Protein AF-0000000069123071 (afdb_homodimer)

Secondary structure (DSSP, 8-state):
---EEEE-TTPPEEEEEE-SS-TTTSPEEEEEEETTS--EEEEEEETTEEEE-GGGTTTEEEEEETTTTEEEEEE-S--GGG-EEEEEEEEEEEEEE-/---EEEE-TTPPEEEEEE-SS-TTTSPEEEEEEETTS--EEEEEEETTEEEE-GGGTTTEEEEEETTTTEEEEEE-S--GGG-EEEEEEEEEEEEEE-

Organism: Gadus morhua (NCBI:txid8049)

Foldseek 3Di:
DPPDDDDDAFDKDKDKDADDDQLQVWKKWKWKAFVPHDIDTAWIHGPVDIDGDPVCVVFWDWDADRVRNMIMIMGGRDDSRNDTDMDIDTDDDDDDDD/DPPDDDDDAFDKDKDKDADDDQLQVWKKWKWKAFVPHDIDTAWIHGPVDIDGDPVCVVFWDWDADRVRNMIMIMGGRDDSRNDTDMDIDTDDDDDDDD

Radius of gyration: 16.52 Å; Cα contacts (8 Å, |Δi|>4): 499; chains: 2; bounding box: 33×39×45 Å

Structure (mmCIF, N/CA/C/O backbone):
data_AF-0000000069123071-model_v1
#
loop_
_entity.id
_entity.type
_entity.pdbx_description
1 polymer 'Ig-like domain-containing protein'
#
loop_
_atom_site.group_PDB
_atom_site.id
_atom_site.type_symbol
_atom_site.label_atom_id
_atom_site.label_alt_id
_atom_site.label_comp_id
_atom_site.label_asym_id
_atom_site.label_entity_id
_atom_site.label_seq_id
_atom_site.pdbx_PDB_ins_code
_atom_site.Cartn_x
_atom_site.Cartn_y
_atom_site.Cartn_z
_atom_site.occupancy
_atom_site.B_iso_or_equiv
_atom_site.auth_seq_id
_atom_site.auth_comp_id
_atom_site.auth_asym_id
_atom_site.auth_atom_id
_atom_site.pdbx_PDB_model_num
ATOM 1 N N . GLU A 1 1 ? 0.232 7.504 -18.75 1 42.31 1 GLU A N 1
ATOM 2 C CA . GLU A 1 1 ? -0.662 6.391 -18.453 1 42.31 1 GLU A CA 1
ATOM 3 C C . GLU A 1 1 ? 0.094 5.234 -17.797 1 42.31 1 GLU A C 1
ATOM 5 O O . GLU A 1 1 ? 1.197 4.891 -18.234 1 42.31 1 GLU A O 1
ATOM 10 N N . PRO A 1 2 ? -0.31 4.906 -16.594 1 49.19 2 PRO A N 1
ATOM 11 C CA . PRO A 1 2 ? 0.549 3.84 -16.078 1 49.19 2 PRO A CA 1
ATOM 12 C C . PRO A 1 2 ? 0.718 2.689 -17.078 1 49.19 2 PRO A C 1
ATOM 14 O O . PRO A 1 2 ? -0.168 2.441 -17.891 1 49.19 2 PRO A O 1
ATOM 17 N N . GLU A 1 3 ? 1.846 2.354 -17.5 1 54.88 3 GLU A N 1
ATOM 18 C CA . GLU A 1 3 ? 2.072 1.215 -18.375 1 54.88 3 GLU A CA 1
ATOM 19 C C . GLU A 1 3 ? 1.173 0.04 -18 1 54.88 3 GLU A C 1
ATOM 21 O O . GLU A 1 3 ? 1.033 -0.291 -16.828 1 54.88 3 GLU A O 1
ATOM 26 N N . SER A 1 4 ? 0.088 -0.157 -18.688 1 64.88 4 SER A N 1
ATOM 27 C CA . SER A 1 4 ? -0.863 -1.25 -18.516 1 64.88 4 SER A CA 1
ATOM 28 C C . SER A 1 4 ? -0.314 -2.557 -19.078 1 64.88 4 SER A C 1
ATOM 30 O O . SER A 1 4 ? 0.281 -2.57 -20.156 1 64.88 4 SER A O 1
ATOM 32 N N . LEU A 1 5 ? 0.044 -3.447 -18.266 1 65.94 5 LEU A N 1
ATOM 33 C CA . LEU A 1 5 ? 0.406 -4.777 -18.75 1 65.94 5 LEU A CA 1
ATOM 34 C C . LEU A 1 5 ? -0.84 -5.613 -19.016 1 65.94 5 LEU A C 1
ATOM 36 O O . LEU A 1 5 ? -1.746 -5.672 -18.188 1 65.94 5 LEU A O 1
ATOM 40 N N . THR A 1 6 ? -0.984 -5.949 -20.25 1 74.88 6 THR A N 1
ATOM 41 C CA . THR A 1 6 ? -2.129 -6.746 -20.672 1 74.88 6 THR A CA 1
ATOM 42 C C . THR A 1 6 ? -1.833 -8.234 -20.531 1 74.88 6 THR A C 1
ATOM 44 O O . THR A 1 6 ? -0.796 -8.711 -21 1 74.88 6 THR A O 1
ATOM 47 N N . ILE A 1 7 ? -2.688 -8.828 -19.766 1 72.94 7 ILE A N 1
ATOM 48 C CA . ILE A 1 7 ? -2.521 -10.266 -19.609 1 72.94 7 ILE A CA 1
ATOM 49 C C . ILE A 1 7 ? -3.689 -10.992 -20.281 1 72.94 7 ILE A C 1
ATOM 51 O O . ILE A 1 7 ? -4.82 -10.5 -20.266 1 72.94 7 ILE A O 1
ATOM 55 N N . ARG A 1 8 ? -3.377 -12.008 -21.031 1 75.81 8 ARG A N 1
ATOM 56 C CA . ARG A 1 8 ? -4.422 -12.836 -21.625 1 75.81 8 ARG A CA 1
ATOM 57 C C . ARG A 1 8 ? -5.102 -13.703 -20.578 1 75.81 8 ARG A C 1
ATOM 59 O O . ARG A 1 8 ? -4.469 -14.117 -19.609 1 75.81 8 ARG A O 1
ATOM 66 N N . PRO A 1 9 ? -6.402 -13.922 -20.781 1 73.81 9 PRO A N 1
ATOM 67 C CA . PRO A 1 9 ? -7.07 -14.828 -19.844 1 73.81 9 PRO A CA 1
ATOM 68 C C . PRO A 1 9 ? -6.367 -16.172 -19.734 1 73.81 9 PRO A C 1
ATOM 70 O O . PRO A 1 9 ? -5.902 -16.719 -20.734 1 73.81 9 PRO A O 1
ATOM 73 N N . GLY A 1 10 ? -6.164 -16.641 -18.562 1 75.69 10 GLY A N 1
ATOM 74 C CA . GLY A 1 10 ? -5.566 -17.953 -18.328 1 75.69 10 GLY A CA 1
ATOM 75 C C . GLY A 1 10 ? -4.07 -17.891 -18.094 1 75.69 10 GLY A C 1
ATOM 76 O O . GLY A 1 10 ? -3.469 -18.844 -17.609 1 75.69 10 GLY A O 1
ATOM 77 N N . GLN A 1 11 ? -3.502 -16.797 -18.406 1 80.69 11 GLN A N 1
ATOM 78 C CA . GLN A 1 11 ? -2.064 -16.656 -18.203 1 80.69 11 GLN A CA 1
ATOM 79 C C . GLN A 1 11 ? -1.757 -16.219 -16.766 1 80.69 11 GLN A C 1
ATOM 81 O O . GLN A 1 11 ? -2.553 -15.523 -16.141 1 80.69 11 GLN A O 1
ATOM 86 N N . PRO A 1 12 ? -0.635 -16.703 -16.344 1 87.56 12 PRO A N 1
ATOM 87 C CA . PRO A 1 12 ? -0.264 -16.328 -14.977 1 87.56 12 PRO A CA 1
ATOM 88 C C . PRO A 1 12 ? 0.243 -14.891 -14.875 1 87.56 12 PRO A C 1
ATOM 90 O O . PRO A 1 12 ? 0.794 -14.359 -15.844 1 87.56 12 PRO A O 1
ATOM 93 N N . LEU A 1 13 ? -0.099 -14.32 -13.836 1 90.5 13 LEU A N 1
ATOM 94 C CA . LEU A 1 13 ? 0.397 -12.992 -13.492 1 90.5 13 LEU A CA 1
ATOM 95 C C . LEU A 1 13 ? 1.59 -13.086 -12.547 1 90.5 13 LEU A C 1
ATOM 97 O O . LEU A 1 13 ? 1.551 -13.82 -11.562 1 90.5 13 LEU A O 1
ATOM 101 N N . THR A 1 14 ? 2.682 -12.469 -12.953 1 92.44 14 THR A N 1
ATOM 102 C CA . THR A 1 14 ? 3.84 -12.375 -12.07 1 92.44 14 THR A CA 1
ATOM 103 C C . THR A 1 14 ? 4.293 -10.93 -11.922 1 92.44 14 THR A C 1
ATOM 105 O O . THR A 1 14 ? 4.68 -10.289 -12.906 1 92.44 14 THR A O 1
ATOM 108 N N . ILE A 1 15 ? 4.188 -10.43 -10.75 1 93.06 15 ILE A N 1
ATOM 109 C CA . ILE A 1 15 ? 4.629 -9.07 -10.453 1 93.06 15 ILE A CA 1
ATOM 110 C C . ILE A 1 15 ? 5.758 -9.109 -9.43 1 93.06 15 ILE A C 1
ATOM 112 O O . ILE A 1 15 ? 5.645 -9.758 -8.391 1 93.06 15 ILE A O 1
ATOM 116 N N . ARG A 1 16 ? 6.836 -8.359 -9.727 1 93.19 16 ARG A N 1
ATOM 117 C CA . ARG A 1 16 ? 7.977 -8.297 -8.82 1 93.19 16 ARG A CA 1
ATOM 118 C C . ARG A 1 16 ? 8.164 -6.891 -8.266 1 93.19 16 ARG A C 1
ATOM 120 O O . ARG A 1 16 ? 8.008 -5.91 -8.992 1 93.19 16 ARG A O 1
ATOM 127 N N . CYS A 1 17 ? 8.516 -6.863 -7.059 1 93.12 17 CYS A N 1
ATOM 128 C CA . CYS A 1 17 ? 8.75 -5.613 -6.344 1 93.12 17 CYS A CA 1
ATOM 129 C C . CYS A 1 17 ? 10.023 -5.691 -5.512 1 93.12 17 CYS A C 1
ATOM 131 O O . CYS A 1 17 ? 10.117 -6.496 -4.586 1 93.12 17 CYS A O 1
ATOM 133 N N . GLN A 1 18 ? 10.977 -4.867 -5.867 1 92.31 18 GLN A N 1
ATOM 134 C CA . GLN A 1 18 ? 12.188 -4.762 -5.066 1 92.31 18 GLN A CA 1
ATOM 135 C C . GLN A 1 18 ? 12.055 -3.674 -4.004 1 92.31 18 GLN A C 1
ATOM 137 O O . GLN A 1 18 ? 11.688 -2.541 -4.312 1 92.31 18 GLN A O 1
ATOM 142 N N . VAL A 1 19 ? 12.352 -4.113 -2.783 1 90.38 19 VAL A N 1
ATOM 143 C CA . VAL A 1 19 ? 12.211 -3.168 -1.683 1 90.38 19 VAL A CA 1
ATOM 144 C C . VAL A 1 19 ? 13.586 -2.82 -1.116 1 90.38 19 VAL A C 1
ATOM 146 O O . VAL A 1 19 ? 14.586 -3.438 -1.479 1 90.38 19 VAL A O 1
ATOM 149 N N . SER A 1 20 ? 13.57 -1.812 -0.251 1 87.94 20 SER A N 1
ATOM 150 C CA . SER A 1 20 ? 14.852 -1.354 0.273 1 87.94 20 SER A CA 1
ATOM 151 C C . SER A 1 20 ? 15.055 -1.805 1.717 1 87.94 20 SER A C 1
ATOM 153 O O . SER A 1 20 ? 16.156 -1.702 2.258 1 87.94 20 SER A O 1
ATOM 155 N N . TYR A 1 21 ? 14.047 -2.27 2.301 1 89.19 21 TYR A N 1
ATOM 156 C CA . TYR A 1 21 ? 14.117 -2.652 3.705 1 89.19 21 TYR A CA 1
ATOM 157 C C . TYR A 1 21 ? 14.406 -4.145 3.85 1 89.19 21 TYR A C 1
ATOM 159 O O . TYR A 1 21 ? 14.469 -4.867 2.854 1 89.19 21 TYR A O 1
ATOM 167 N N . SER A 1 22 ? 14.734 -4.5 5.152 1 92.5 22 SER A N 1
ATOM 168 C CA . SER A 1 22 ? 14.984 -5.91 5.438 1 92.5 22 SER A CA 1
ATOM 169 C C . SER A 1 22 ? 13.711 -6.734 5.316 1 92.5 22 SER A C 1
ATOM 171 O O . SER A 1 22 ? 12.781 -6.566 6.109 1 92.5 22 SER A O 1
ATOM 173 N N . VAL A 1 23 ? 13.719 -7.734 4.383 1 94.69 23 VAL A N 1
ATOM 174 C CA . VAL A 1 23 ? 12.539 -8.57 4.184 1 94.69 23 VAL A CA 1
ATOM 175 C C . VAL A 1 23 ? 12.484 -9.648 5.262 1 94.69 23 VAL A C 1
ATOM 177 O O . VAL A 1 23 ? 11.547 -10.445 5.305 1 94.69 23 VAL A O 1
ATOM 180 N N . SER A 1 24 ? 13.5 -9.75 6.027 1 94.75 24 SER A N 1
ATOM 181 C CA . SER A 1 24 ? 13.461 -10.664 7.164 1 94.75 24 SER A CA 1
ATOM 182 C C . SER A 1 24 ? 12.766 -10.031 8.367 1 94.75 24 SER A C 1
ATOM 184 O O . SER A 1 24 ? 12.109 -10.719 9.148 1 94.75 24 SER A O 1
ATOM 186 N N . THR A 1 25 ? 12.875 -8.68 8.531 1 90.69 25 THR A N 1
ATOM 187 C CA . THR A 1 25 ? 12.359 -7.953 9.688 1 90.69 25 THR A CA 1
ATOM 188 C C . THR A 1 25 ? 10.977 -7.387 9.391 1 90.69 25 THR A C 1
ATOM 190 O O . THR A 1 25 ? 10.102 -7.387 10.258 1 90.69 25 THR A O 1
ATOM 193 N N . TYR A 1 26 ? 10.805 -6.984 8.156 1 90.81 26 TYR A N 1
ATOM 194 C CA . TYR A 1 26 ? 9.562 -6.324 7.789 1 90.81 26 TYR A CA 1
ATOM 195 C C . TYR A 1 26 ? 8.82 -7.109 6.711 1 90.81 26 TYR A C 1
ATOM 197 O O . TYR A 1 26 ? 9.438 -7.629 5.781 1 90.81 26 TYR A O 1
ATOM 205 N N . ALA A 1 27 ? 7.52 -7.145 6.906 1 93.88 27 ALA A N 1
ATOM 206 C CA . ALA A 1 27 ? 6.695 -7.777 5.883 1 93.88 27 ALA A CA 1
ATOM 207 C C . ALA A 1 27 ? 6.32 -6.785 4.789 1 93.88 27 ALA A C 1
ATOM 209 O O . ALA A 1 27 ? 6.164 -5.59 5.055 1 93.88 27 ALA A O 1
ATOM 210 N N . THR A 1 28 ? 6.238 -7.258 3.582 1 96.31 28 THR A N 1
ATOM 211 C CA . THR A 1 28 ? 5.633 -6.504 2.488 1 96.31 28 THR A CA 1
ATOM 212 C C . THR A 1 28 ? 4.191 -6.949 2.256 1 96.31 28 THR A C 1
ATOM 214 O O . THR A 1 28 ? 3.902 -8.148 2.234 1 96.31 28 THR A O 1
ATOM 217 N N . ASN A 1 29 ? 3.35 -5.961 2.189 1 97.81 29 ASN A N 1
ATOM 218 C CA . ASN A 1 29 ? 1.942 -6.215 1.899 1 97.81 29 ASN A CA 1
ATOM 219 C C . ASN A 1 29 ? 1.619 -5.973 0.427 1 97.81 29 ASN A C 1
ATOM 221 O O . ASN A 1 29 ? 2.113 -5.016 -0.171 1 97.81 29 ASN A O 1
ATOM 225 N N . TRP A 1 30 ? 0.842 -6.879 -0.097 1 98 30 TRP A N 1
ATOM 226 C CA . TRP A 1 30 ? 0.282 -6.676 -1.429 1 98 30 TRP A CA 1
ATOM 227 C C . TRP A 1 30 ? -1.164 -6.199 -1.345 1 98 30 TRP A C 1
ATOM 229 O O . TRP A 1 30 ? -1.968 -6.762 -0.597 1 98 30 TRP A O 1
ATOM 239 N N . ILE A 1 31 ? -1.422 -5.145 -2.094 1 97.69 31 ILE A N 1
ATOM 240 C CA . ILE A 1 31 ? -2.742 -4.531 -2.162 1 97.69 31 ILE A CA 1
ATOM 241 C C . ILE A 1 31 ? -3.143 -4.324 -3.621 1 97.69 31 ILE A C 1
ATOM 243 O O . ILE A 1 31 ? -2.301 -4.004 -4.465 1 97.69 31 ILE A O 1
ATOM 247 N N . ARG A 1 32 ? -4.41 -4.578 -3.902 1 95.94 32 ARG A N 1
ATOM 248 C CA . ARG A 1 32 ? -4.844 -4.312 -5.27 1 95.94 32 ARG A CA 1
ATOM 249 C C . ARG A 1 32 ? -6.09 -3.434 -5.285 1 95.94 32 ARG A C 1
ATOM 251 O O . ARG A 1 32 ? -6.797 -3.332 -4.281 1 95.94 32 ARG A O 1
ATOM 258 N N . GLN A 1 33 ? -6.23 -2.756 -6.395 1 94.62 33 GLN A N 1
ATOM 259 C CA . GLN A 1 33 ? -7.445 -1.993 -6.672 1 94.62 33 GLN A CA 1
ATOM 260 C C . GLN A 1 33 ? -8.07 -2.416 -7.996 1 94.62 33 GLN A C 1
ATOM 262 O O . GLN A 1 33 ? -7.691 -1.919 -9.055 1 94.62 33 GLN A O 1
ATOM 267 N N . PRO A 1 34 ? -9.07 -3.393 -7.84 1 93.12 34 PRO A N 1
ATOM 268 C CA . PRO A 1 34 ? -9.781 -3.742 -9.07 1 93.12 34 PRO A CA 1
ATOM 269 C C . PRO A 1 34 ? -10.453 -2.537 -9.727 1 93.12 34 PRO A C 1
ATOM 271 O O . PRO A 1 34 ? -10.883 -1.612 -9.031 1 93.12 34 PRO A O 1
ATOM 274 N N . GLU A 1 35 ? -10.539 -2.643 -11.023 1 88.31 35 GLU A N 1
ATOM 275 C CA . GLU A 1 35 ? -11.125 -1.527 -11.758 1 88.31 35 GLU A CA 1
ATOM 276 C C . GLU A 1 35 ? -12.516 -1.183 -11.219 1 88.31 35 GLU A C 1
ATOM 278 O O . GLU A 1 35 ? -13.391 -2.045 -11.156 1 88.31 35 GLU A O 1
ATOM 283 N N . GLY A 1 36 ? -12.633 0.05 -10.773 1 88.56 36 GLY A N 1
ATOM 284 C CA . GLY A 1 36 ? -13.914 0.546 -10.305 1 88.56 36 GLY A CA 1
ATOM 285 C C . GLY A 1 36 ? -14.25 0.105 -8.898 1 88.56 36 GLY A C 1
ATOM 286 O O . GLY A 1 36 ? -15.367 0.297 -8.43 1 88.56 36 GLY A O 1
ATOM 287 N N . HIS A 1 37 ? -13.359 -0.542 -8.219 1 94.19 37 HIS A N 1
ATOM 288 C CA . HIS A 1 37 ? -13.641 -1.078 -6.895 1 94.19 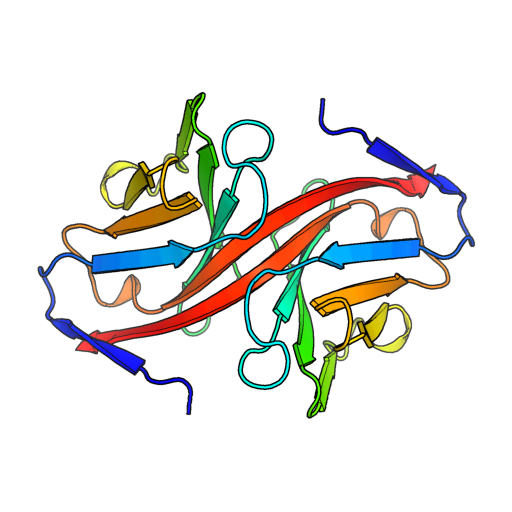37 HIS A CA 1
ATOM 289 C C . HIS A 1 37 ? -12.648 -0.548 -5.863 1 94.19 37 HIS A C 1
ATOM 291 O O . HIS A 1 37 ? -11.641 0.068 -6.227 1 94.19 37 HIS A O 1
ATOM 297 N N . ALA A 1 38 ? -13.016 -0.776 -4.613 1 94.69 38 ALA A N 1
ATOM 298 C CA . ALA A 1 38 ? -12.195 -0.322 -3.494 1 94.69 38 ALA A CA 1
ATOM 299 C C . ALA A 1 38 ? -10.906 -1.132 -3.398 1 94.69 38 ALA A C 1
ATOM 301 O O . ALA A 1 38 ? -10.797 -2.211 -3.984 1 94.69 38 ALA A O 1
ATOM 302 N N . LEU A 1 39 ? -9.992 -0.606 -2.664 1 97.44 39 LEU A N 1
ATOM 303 C CA . LEU A 1 39 ? -8.742 -1.305 -2.396 1 97.44 39 LEU A CA 1
ATOM 304 C C . LEU A 1 39 ? -8.992 -2.602 -1.635 1 97.44 39 LEU A C 1
ATOM 306 O O . LEU A 1 39 ? -9.875 -2.658 -0.772 1 97.44 39 LEU A O 1
ATOM 310 N N . GLU A 1 40 ? -8.195 -3.59 -1.946 1 97.25 40 GLU A N 1
ATOM 311 C CA . GLU A 1 40 ? -8.297 -4.898 -1.311 1 97.25 40 GLU A CA 1
ATOM 312 C C . GLU A 1 40 ? -6.922 -5.445 -0.937 1 97.25 40 GLU A C 1
ATOM 314 O O . GLU A 1 40 ? -6.004 -5.441 -1.758 1 97.25 40 GLU A O 1
ATOM 319 N N . TRP A 1 41 ? -6.859 -5.848 0.337 1 98 41 TRP A N 1
ATOM 320 C CA . TRP A 1 41 ? -5.641 -6.5 0.796 1 98 41 TRP A CA 1
ATOM 321 C C . TRP A 1 41 ? -5.539 -7.918 0.244 1 98 41 TRP A C 1
ATOM 323 O O . TRP A 1 41 ? -6.512 -8.68 0.29 1 98 41 TRP A O 1
ATOM 333 N N . ILE A 1 42 ? -4.398 -8.258 -0.31 1 97.75 42 ILE A N 1
ATOM 334 C CA . ILE A 1 42 ? -4.195 -9.594 -0.865 1 97.75 42 ILE A CA 1
ATOM 335 C C . ILE A 1 42 ? -3.5 -10.484 0.165 1 97.75 42 ILE A C 1
ATOM 337 O O . ILE A 1 42 ? -3.938 -11.609 0.42 1 97.75 42 ILE A O 1
ATOM 341 N N . GLY A 1 43 ? -2.408 -9.984 0.731 1 98.19 43 GLY A N 1
ATOM 342 C CA . GLY A 1 43 ? -1.594 -10.758 1.652 1 98.19 43 GLY A CA 1
ATOM 343 C C . GLY A 1 43 ? -0.299 -10.062 2.033 1 98.19 43 GLY A C 1
ATOM 344 O O . GLY A 1 43 ? -0.016 -8.961 1.559 1 98.19 43 GLY A O 1
ATOM 345 N N . TYR A 1 44 ? 0.457 -10.625 2.938 1 97.94 44 TYR A N 1
ATOM 346 C CA . TYR A 1 44 ? 1.777 -10.125 3.305 1 97.94 44 TYR A CA 1
ATOM 347 C C . TYR A 1 44 ? 2.814 -11.242 3.258 1 97.94 44 TYR A C 1
ATOM 349 O O . TYR A 1 44 ? 2.467 -12.43 3.309 1 97.94 44 TYR A O 1
ATOM 357 N N . ILE A 1 45 ? 4.082 -10.828 3.143 1 98.19 45 ILE A N 1
ATOM 358 C CA . ILE A 1 45 ? 5.145 -11.828 3.084 1 98.19 45 ILE A CA 1
ATOM 359 C C . ILE A 1 45 ? 6.426 -11.25 3.682 1 98.19 45 ILE A C 1
ATOM 361 O O . ILE A 1 45 ? 6.719 -10.062 3.516 1 98.19 45 ILE A O 1
ATOM 365 N N . TYR A 1 46 ? 7.102 -11.969 4.391 1 96.88 46 TYR A N 1
ATOM 366 C CA . TYR A 1 46 ? 8.484 -11.812 4.82 1 96.88 46 TYR A CA 1
ATOM 367 C C . TYR A 1 46 ? 9.203 -13.156 4.859 1 96.88 46 TYR A C 1
ATOM 369 O O . TYR A 1 46 ? 8.609 -14.195 4.57 1 96.88 46 TYR A O 1
ATOM 377 N N . THR A 1 47 ? 10.5 -13.086 5.066 1 97.38 47 THR A N 1
ATOM 378 C CA . THR A 1 47 ? 11.258 -14.32 4.961 1 97.38 47 THR A CA 1
ATOM 379 C C . THR A 1 47 ? 10.734 -15.367 5.941 1 97.38 47 THR A C 1
ATOM 381 O O . THR A 1 47 ? 10.805 -16.562 5.676 1 97.38 47 THR A O 1
ATOM 384 N N . GLY A 1 48 ? 10.172 -14.93 7.02 1 95.62 48 GLY A N 1
ATOM 385 C CA . GLY A 1 48 ? 9.75 -15.852 8.062 1 95.62 48 GLY A CA 1
ATOM 386 C C . GLY A 1 48 ? 8.344 -16.391 7.859 1 95.62 48 GLY A C 1
ATOM 387 O O . GLY A 1 48 ? 7.883 -17.25 8.609 1 95.62 48 GLY A O 1
ATOM 388 N N . GLY A 1 49 ? 7.586 -15.852 6.922 1 96.69 49 GLY A N 1
ATOM 389 C CA . GLY A 1 49 ? 6.227 -16.328 6.719 1 96.69 49 GLY A CA 1
ATOM 390 C C . GLY A 1 49 ? 5.43 -15.461 5.766 1 96.69 49 GLY A C 1
ATOM 391 O O . GLY A 1 49 ? 5.93 -14.453 5.266 1 96.69 49 GLY A O 1
ATOM 392 N N . LYS A 1 50 ? 4.344 -16.016 5.441 1 97.5 50 LYS A N 1
ATOM 393 C CA . LYS A 1 50 ? 3.416 -15.297 4.57 1 97.5 50 LYS A CA 1
ATOM 394 C C . LYS A 1 50 ? 1.967 -15.641 4.91 1 97.5 50 LYS A C 1
ATOM 396 O O . LYS A 1 50 ? 1.699 -16.641 5.586 1 97.5 50 LYS A O 1
ATOM 401 N N . SER A 1 51 ? 1.11 -14.773 4.555 1 98.06 51 SER A N 1
ATOM 402 C CA . SER A 1 51 ? -0.33 -15 4.629 1 98.06 51 SER A CA 1
ATOM 403 C C . SER A 1 51 ? -1.051 -14.375 3.441 1 98.06 51 SER A C 1
ATOM 405 O O . SER A 1 51 ? -0.688 -13.281 2.994 1 98.06 51 SER A O 1
ATOM 407 N N . VAL A 1 52 ? -1.98 -15.094 2.902 1 98.31 52 VAL A N 1
ATOM 408 C CA . VAL A 1 52 ? -2.834 -14.594 1.827 1 98.31 52 VAL A CA 1
ATOM 409 C C . VAL A 1 52 ? -4.293 -14.617 2.275 1 98.31 52 VAL A C 1
ATOM 411 O O . VAL A 1 52 ? -4.727 -15.547 2.961 1 98.31 52 VAL A O 1
ATOM 414 N N . LYS A 1 53 ? -5 -13.633 1.881 1 97.88 53 LYS A N 1
ATOM 415 C CA . LYS A 1 53 ? -6.43 -13.57 2.172 1 97.88 53 LYS A CA 1
ATOM 416 C C . LYS A 1 53 ? -7.141 -14.844 1.712 1 97.88 53 LYS A C 1
ATOM 418 O O . LYS A 1 53 ? -6.957 -15.289 0.577 1 97.88 53 LYS A O 1
ATOM 423 N N . ASP A 1 54 ? -8.023 -15.328 2.5 1 97.62 54 ASP A N 1
ATOM 424 C CA . ASP A 1 54 ? -8.656 -16.609 2.24 1 97.62 54 ASP A CA 1
ATOM 425 C C . ASP A 1 54 ? -9.359 -16.625 0.884 1 97.62 54 ASP A C 1
ATOM 427 O O . ASP A 1 54 ? -9.203 -17.562 0.1 1 97.62 54 ASP A O 1
ATOM 431 N N . SER A 1 55 ? -10.062 -15.586 0.602 1 95.56 55 SER A N 1
ATOM 432 C CA . SER A 1 55 ? -10.867 -15.539 -0.617 1 95.56 55 SER A CA 1
ATOM 433 C C . SER A 1 55 ? -9.984 -15.43 -1.855 1 95.56 55 SER A C 1
ATOM 435 O O . SER A 1 55 ? -10.453 -15.617 -2.979 1 95.56 55 SER A O 1
ATOM 437 N N . LEU A 1 56 ? -8.68 -15.164 -1.604 1 96.31 56 LEU A N 1
ATOM 438 C CA . LEU A 1 56 ? -7.789 -14.945 -2.736 1 96.31 56 LEU A CA 1
ATOM 439 C C . LEU A 1 56 ? -6.688 -16 -2.766 1 96.31 56 LEU A C 1
ATOM 441 O O . LEU A 1 56 ? -5.84 -16 -3.662 1 96.31 56 LEU A O 1
ATOM 445 N N . SER A 1 57 ? -6.77 -16.891 -1.799 1 96.12 57 SER A N 1
ATOM 446 C CA . SER A 1 57 ? -5.656 -17.812 -1.593 1 96.12 57 SER A CA 1
ATOM 447 C C . SER A 1 57 ? -5.594 -18.859 -2.699 1 96.12 57 SER A C 1
ATOM 449 O O . SER A 1 57 ? -4.551 -19.484 -2.922 1 96.12 57 SER A O 1
ATOM 451 N N . SER A 1 58 ? -6.664 -19.125 -3.396 1 94.19 58 SER A N 1
ATOM 452 C CA . SER A 1 58 ? -6.656 -20.078 -4.5 1 94.19 58 SER A CA 1
ATOM 453 C C . SER A 1 58 ? -6.062 -19.469 -5.762 1 94.19 58 SER A C 1
ATOM 455 O O . SER A 1 58 ? -5.59 -20.188 -6.645 1 94.19 58 SER A O 1
ATOM 457 N N . LYS A 1 59 ? -6.043 -18.188 -5.805 1 93.81 59 LYS A N 1
ATOM 458 C CA . LYS A 1 59 ? -5.641 -17.484 -7.023 1 93.81 59 LYS A CA 1
ATOM 459 C C . LYS A 1 59 ? -4.23 -16.922 -6.898 1 93.81 59 LYS A C 1
ATOM 461 O O . LYS A 1 59 ? -3.463 -16.938 -7.863 1 93.81 59 LYS A O 1
ATOM 466 N N . PHE A 1 60 ? -3.916 -16.406 -5.746 1 96.69 60 PHE A N 1
ATOM 467 C CA . PHE A 1 60 ? -2.664 -15.672 -5.59 1 96.69 60 PHE A CA 1
ATOM 468 C C . PHE A 1 60 ? -1.695 -16.438 -4.699 1 96.69 60 PHE A C 1
ATOM 470 O O . PHE A 1 60 ? -2.115 -17.141 -3.77 1 96.69 60 PHE A O 1
ATOM 477 N N . SER A 1 61 ? -0.441 -16.281 -5.023 1 97.62 61 SER A N 1
ATOM 478 C CA . SER A 1 61 ? 0.64 -16.766 -4.172 1 97.62 61 SER A CA 1
ATOM 479 C C . SER A 1 61 ? 1.753 -15.742 -4.043 1 97.62 61 SER A C 1
ATOM 481 O O . SER A 1 61 ? 1.884 -14.852 -4.891 1 97.62 61 SER A O 1
ATOM 483 N N . LEU A 1 62 ? 2.475 -15.836 -3.004 1 98.25 62 LEU A N 1
ATOM 484 C CA . LEU A 1 62 ? 3.535 -14.875 -2.705 1 98.25 62 LEU A CA 1
ATOM 485 C C . LEU A 1 62 ? 4.879 -15.586 -2.561 1 98.25 62 LEU A C 1
ATOM 487 O O . LEU A 1 62 ? 4.941 -16.719 -2.064 1 98.25 62 LEU A O 1
ATOM 491 N N . ALA A 1 63 ? 5.918 -14.906 -2.988 1 98.19 63 ALA A N 1
ATOM 492 C CA . ALA A 1 63 ? 7.281 -15.398 -2.803 1 98.19 63 ALA A CA 1
ATOM 493 C C . ALA A 1 63 ? 8.227 -14.258 -2.445 1 98.19 63 ALA A C 1
ATOM 495 O O . ALA A 1 63 ? 7.93 -13.086 -2.701 1 98.19 63 ALA A O 1
ATOM 496 N N . VAL A 1 64 ? 9.336 -14.602 -1.81 1 97.88 64 VAL A N 1
ATOM 497 C CA . VAL A 1 64 ? 10.328 -13.602 -1.433 1 97.88 64 VAL A CA 1
ATOM 498 C C . VAL A 1 64 ? 11.734 -14.148 -1.709 1 97.88 64 VAL A C 1
ATOM 500 O O . VAL A 1 64 ? 12.008 -15.32 -1.461 1 97.88 64 VAL A O 1
ATOM 503 N N . ASP A 1 65 ? 12.453 -13.391 -2.391 1 97.25 65 ASP A N 1
ATOM 504 C CA . ASP A 1 65 ? 13.891 -13.602 -2.535 1 97.25 65 ASP A CA 1
ATOM 505 C C . ASP A 1 65 ? 14.68 -12.625 -1.668 1 97.25 65 ASP A C 1
ATOM 507 O O . ASP A 1 65 ? 14.836 -11.453 -2.027 1 97.25 65 ASP A O 1
ATOM 511 N N . SER A 1 66 ? 15.242 -13.125 -0.6 1 95.75 66 SER A N 1
ATOM 512 C CA . SER A 1 66 ? 15.883 -12.242 0.369 1 95.75 66 SER A CA 1
ATOM 513 C C . SER A 1 66 ? 17.188 -11.656 -0.186 1 95.75 66 SER A C 1
ATOM 515 O O . SER A 1 66 ? 17.578 -10.555 0.186 1 95.75 66 SER A O 1
ATOM 517 N N . SER A 1 67 ? 17.859 -12.398 -1.068 1 95.62 67 SER A N 1
ATOM 518 C CA . SER A 1 67 ? 19.141 -11.945 -1.606 1 95.62 67 SER A CA 1
ATOM 519 C C . SER A 1 67 ? 18.969 -10.664 -2.42 1 95.62 67 SER A C 1
ATOM 521 O O . SER A 1 67 ? 19.828 -9.781 -2.385 1 95.62 67 SER A O 1
ATOM 523 N N . THR A 1 68 ? 17.875 -10.539 -3.09 1 94.88 68 THR A N 1
ATOM 524 C CA . THR A 1 68 ? 17.641 -9.359 -3.914 1 94.88 68 THR A CA 1
ATOM 525 C C . THR A 1 68 ? 16.578 -8.461 -3.277 1 94.88 68 THR A C 1
ATOM 527 O O . THR A 1 68 ? 16.203 -7.434 -3.846 1 94.88 68 THR A O 1
ATOM 530 N N . LYS A 1 69 ? 16.062 -8.82 -2.096 1 94.62 69 LYS A N 1
ATOM 531 C CA . LYS A 1 69 ? 14.977 -8.125 -1.412 1 94.62 69 LYS A CA 1
ATOM 532 C C . LYS A 1 69 ? 13.797 -7.898 -2.35 1 94.62 69 LYS A C 1
ATOM 534 O O . LYS A 1 69 ? 13.258 -6.789 -2.426 1 94.62 69 LYS A O 1
ATOM 539 N N . THR A 1 70 ? 13.477 -8.961 -3.062 1 95.69 70 THR A N 1
ATOM 540 C CA . THR A 1 70 ? 12.391 -8.891 -4.031 1 95.69 70 THR A CA 1
ATOM 541 C C . THR A 1 70 ? 11.211 -9.75 -3.578 1 95.69 70 THR A C 1
ATOM 543 O O . THR A 1 70 ? 11.391 -10.914 -3.219 1 95.69 70 THR A O 1
ATOM 546 N N . VAL A 1 71 ? 10.031 -9.078 -3.576 1 96.94 71 VAL A N 1
ATOM 547 C CA . VAL A 1 71 ? 8.805 -9.82 -3.293 1 96.94 71 VAL A CA 1
ATOM 548 C C . VAL A 1 71 ? 7.984 -9.977 -4.57 1 96.94 71 VAL A C 1
ATOM 550 O O . VAL A 1 71 ? 7.934 -9.062 -5.398 1 96.94 71 VAL A O 1
ATOM 553 N N . THR A 1 72 ? 7.426 -11.156 -4.699 1 96.81 72 THR A N 1
ATOM 554 C CA . THR A 1 72 ? 6.711 -11.477 -5.934 1 96.81 72 THR A CA 1
ATOM 555 C C . THR A 1 72 ? 5.266 -11.867 -5.633 1 96.81 72 THR A C 1
ATOM 557 O O . THR A 1 72 ? 5.004 -12.617 -4.695 1 96.81 72 THR A O 1
ATOM 560 N N . LEU A 1 73 ? 4.375 -11.273 -6.375 1 96.75 73 LEU A N 1
ATOM 561 C CA . LEU A 1 73 ? 2.979 -11.695 -6.41 1 96.75 73 LEU A CA 1
ATOM 562 C C . LEU A 1 73 ? 2.684 -12.5 -7.668 1 96.75 73 LEU A C 1
ATOM 564 O O . LEU A 1 73 ? 2.949 -12.039 -8.781 1 96.75 73 LEU A O 1
ATOM 568 N N . GLN A 1 74 ? 2.213 -13.711 -7.426 1 96 74 GLN A N 1
ATOM 569 C CA . GLN A 1 74 ? 1.824 -14.555 -8.555 1 96 74 GLN A CA 1
ATOM 570 C C . GLN A 1 74 ? 0.321 -14.812 -8.555 1 96 74 GLN A C 1
ATOM 572 O O . GLN A 1 74 ? -0.253 -15.164 -7.52 1 96 74 GLN A O 1
ATOM 577 N N . GLY A 1 75 ? -0.3 -14.633 -9.68 1 94.25 75 GLY A N 1
ATOM 578 C CA . GLY A 1 75 ? -1.703 -14.953 -9.883 1 94.25 75 GLY A CA 1
ATOM 579 C C . GLY A 1 75 ? -1.925 -16.016 -10.938 1 94.25 75 GLY A C 1
ATOM 580 O O . GLY A 1 75 ? -1.307 -15.984 -12.008 1 94.25 75 GLY A O 1
ATOM 581 N N . GLN A 1 76 ? -2.775 -16.922 -10.594 1 91.56 76 GLN A N 1
ATOM 582 C CA . GLN A 1 76 ? -3.105 -17.984 -11.531 1 91.56 76 GLN A CA 1
ATOM 583 C C . GLN A 1 76 ? -4.551 -17.875 -12.008 1 91.56 76 GLN A C 1
ATOM 585 O O . GLN A 1 76 ? -5.402 -17.328 -11.305 1 91.56 76 GLN A O 1
ATOM 590 N N . ASN A 1 77 ? -4.805 -18.375 -13.234 1 86.44 77 ASN A N 1
ATOM 591 C CA . ASN A 1 77 ? -6.152 -18.406 -13.797 1 86.44 77 ASN A CA 1
ATOM 592 C C . ASN A 1 77 ? -6.84 -17.047 -13.703 1 86.44 77 ASN A C 1
ATOM 594 O O . ASN A 1 77 ? -7.973 -16.953 -13.227 1 86.44 77 ASN A O 1
ATOM 598 N N . MET A 1 78 ? -6.133 -16.062 -14.125 1 84.38 78 MET A N 1
ATOM 599 C CA . MET A 1 78 ? -6.602 -14.688 -14 1 84.38 78 MET A CA 1
ATOM 600 C C . MET A 1 78 ? -7.84 -14.453 -14.859 1 84.38 78 MET A C 1
ATOM 602 O O . MET A 1 78 ? -7.91 -14.93 -15.992 1 84.38 78 MET A O 1
ATOM 606 N N . GLN A 1 79 ? -8.82 -13.828 -14.234 1 84.38 79 GLN A N 1
ATOM 607 C CA . GLN A 1 79 ? -10.062 -13.461 -14.906 1 84.38 79 GLN A CA 1
ATOM 608 C C . GLN A 1 79 ? -10.188 -11.953 -15.039 1 84.38 79 GLN A C 1
ATOM 610 O O . GLN A 1 79 ? -9.461 -11.195 -14.391 1 84.38 79 GLN A O 1
ATOM 615 N N . LEU A 1 80 ? -11.078 -11.531 -15.914 1 78.62 80 LEU A N 1
ATOM 616 C CA . LEU A 1 80 ? -11.281 -10.109 -16.172 1 78.62 80 LEU A CA 1
ATOM 617 C C . LEU A 1 80 ? -11.5 -9.344 -14.875 1 78.62 80 LEU A C 1
ATOM 619 O O . LEU A 1 80 ? -11.062 -8.203 -14.742 1 78.62 80 LEU A O 1
ATOM 623 N N . GLY A 1 81 ? -12.117 -9.992 -13.938 1 80.75 81 GLY A N 1
ATOM 624 C CA . GLY A 1 81 ? -12.375 -9.352 -12.656 1 80.75 81 GLY A CA 1
ATOM 625 C C . GLY A 1 81 ? -11.117 -9.109 -11.844 1 80.75 81 GLY A C 1
ATOM 626 O O . GLY A 1 81 ? -11.133 -8.352 -10.875 1 80.75 81 GLY A O 1
ATOM 627 N N . ASP A 1 82 ? -10 -9.664 -12.438 1 86.44 82 ASP A N 1
ATOM 628 C CA . ASP A 1 82 ? -8.75 -9.523 -11.695 1 86.44 82 ASP A CA 1
ATOM 629 C C . ASP A 1 82 ? -7.91 -8.367 -12.242 1 86.44 82 ASP A C 1
ATOM 631 O O . ASP A 1 82 ? -6.801 -8.125 -11.766 1 86.44 82 ASP A O 1
ATOM 635 N N . SER A 1 83 ? -8.453 -7.688 -13.258 1 87.75 83 SER A N 1
ATOM 636 C CA . SER A 1 83 ? -7.816 -6.445 -13.695 1 87.75 83 SER A CA 1
ATOM 637 C C . SER A 1 83 ? -7.766 -5.426 -12.562 1 87.75 83 SER A C 1
ATOM 639 O O . SER A 1 83 ? -8.789 -5.113 -11.953 1 87.75 83 SER A O 1
ATOM 641 N N . ALA A 1 84 ? -6.539 -4.992 -12.281 1 92.06 84 ALA A N 1
ATOM 642 C CA . ALA A 1 84 ? -6.359 -4.129 -11.117 1 92.06 84 ALA A CA 1
ATOM 643 C C . ALA A 1 84 ? -5.02 -3.402 -11.172 1 92.06 84 ALA A C 1
ATOM 645 O O . ALA A 1 84 ? -4.156 -3.744 -11.984 1 92.06 84 ALA A O 1
ATOM 646 N N . VAL A 1 85 ? -4.977 -2.359 -10.43 1 92.94 85 VAL A N 1
ATOM 647 C CA . VAL A 1 85 ? -3.678 -1.821 -10.047 1 92.94 85 VAL A CA 1
ATOM 648 C C . VAL A 1 85 ? -3.162 -2.551 -8.805 1 92.94 85 VAL A C 1
ATOM 650 O O . VAL A 1 85 ? -3.908 -2.758 -7.844 1 92.94 85 VAL A O 1
ATOM 653 N N . TYR A 1 86 ? -1.882 -2.938 -8.914 1 93.88 86 TYR A N 1
ATOM 654 C CA . TYR A 1 86 ? -1.285 -3.652 -7.789 1 93.88 86 TYR A CA 1
ATOM 655 C C . TYR A 1 86 ? -0.211 -2.809 -7.113 1 93.88 86 TYR A C 1
ATOM 657 O O . TYR A 1 86 ? 0.556 -2.115 -7.785 1 93.88 86 TYR A O 1
ATOM 665 N N . TYR A 1 87 ? -0.19 -2.895 -5.781 1 95.75 87 TYR A N 1
ATOM 666 C CA . TYR A 1 87 ? 0.784 -2.184 -4.961 1 95.75 87 TYR A CA 1
ATOM 667 C C . TYR A 1 87 ? 1.587 -3.154 -4.102 1 95.75 87 TYR A C 1
ATOM 669 O O . TYR A 1 87 ? 1.04 -4.125 -3.578 1 95.75 87 TYR A O 1
ATOM 677 N N . CYS A 1 88 ? 2.83 -2.934 -3.949 1 95.94 88 CYS A N 1
ATOM 678 C CA . CYS A 1 88 ? 3.578 -3.494 -2.83 1 95.94 88 CYS A CA 1
ATOM 679 C C . CYS A 1 88 ? 3.82 -2.441 -1.755 1 95.94 88 CYS A C 1
ATOM 681 O O . CYS A 1 88 ? 4.176 -1.303 -2.064 1 95.94 88 CYS A O 1
ATOM 683 N N . ALA A 1 89 ? 3.568 -2.795 -0.554 1 96.56 89 ALA A N 1
AT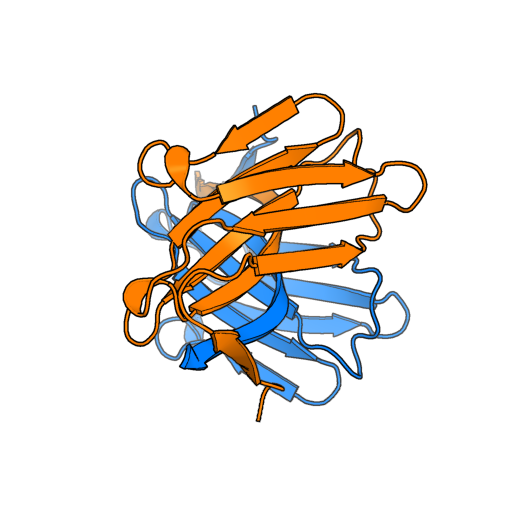OM 684 C CA . ALA A 1 89 ? 3.449 -1.77 0.48 1 96.56 89 ALA A CA 1
ATOM 685 C C . ALA A 1 89 ? 4.145 -2.203 1.766 1 96.56 89 ALA A C 1
ATOM 687 O O . ALA A 1 89 ? 4.062 -3.369 2.162 1 96.56 89 ALA A O 1
ATOM 688 N N . ARG A 1 90 ? 4.809 -1.259 2.367 1 94.06 90 ARG A N 1
ATOM 689 C CA . ARG A 1 90 ? 5.371 -1.473 3.697 1 94.06 90 ARG A CA 1
ATOM 690 C C . ARG A 1 90 ? 4.441 -0.93 4.777 1 94.06 90 ARG A C 1
ATOM 692 O O . ARG A 1 90 ? 3.994 0.216 4.703 1 94.06 90 ARG A O 1
ATOM 699 N N . GLU A 1 91 ? 4.141 -1.908 5.676 1 89.88 91 GLU A N 1
ATOM 700 C CA . GLU A 1 91 ? 3.428 -1.452 6.867 1 89.88 91 GLU A CA 1
ATOM 701 C C . GLU A 1 91 ? 4.328 -0.596 7.754 1 89.88 91 GLU A C 1
ATOM 703 O O . GLU A 1 91 ? 5.426 -1.016 8.117 1 89.88 91 GLU A O 1
ATOM 708 N N . THR A 1 92 ? 4.023 0.56 7.988 1 84.19 92 THR A N 1
ATOM 709 C CA . THR A 1 92 ? 4.867 1.403 8.828 1 84.19 92 THR A CA 1
ATOM 710 C C . THR A 1 92 ? 4.578 1.15 10.312 1 84.19 92 THR A C 1
ATOM 712 O O . THR A 1 92 ? 5.457 0.7 11.047 1 84.19 92 THR A O 1
ATOM 715 N N . GLN A 1 93 ? 3.486 1.6 10.953 1 74.69 93 GLN A N 1
ATOM 716 C CA . GLN A 1 93 ? 3.088 1.358 12.336 1 74.69 93 GLN A CA 1
ATOM 717 C C . GLN A 1 93 ? 1.588 1.573 12.523 1 74.69 93 GLN A C 1
ATOM 719 O O . GLN A 1 93 ? 0.926 2.148 11.656 1 74.69 93 GLN A O 1
ATOM 724 N N . HIS A 1 94 ? 1.229 0.782 13.523 1 73.81 94 HIS A N 1
ATOM 725 C CA . HIS A 1 94 ? -0.135 1.061 13.961 1 73.81 94 HIS A CA 1
ATOM 726 C C . HIS A 1 94 ? -0.191 2.316 14.828 1 73.81 94 HIS A C 1
ATOM 728 O O . HIS A 1 94 ? 0.49 2.404 15.852 1 73.81 94 HIS A O 1
ATOM 734 N N . TYR A 1 95 ? -0.916 3.176 14.289 1 77.44 95 TYR A N 1
ATOM 735 C CA . TYR A 1 95 ? -1.051 4.414 15.047 1 77.44 95 TYR A CA 1
ATOM 736 C C . TYR A 1 95 ? -2.42 4.504 15.711 1 77.44 95 TYR A C 1
ATOM 738 O O . TYR A 1 95 ? -3.445 4.547 15.023 1 77.44 95 TYR A O 1
ATOM 746 N N . LYS A 1 96 ? -2.383 4.355 17.047 1 72.12 96 LYS A N 1
ATOM 747 C CA . LYS A 1 96 ? -3.586 4.41 17.875 1 72.12 96 LYS A CA 1
ATOM 748 C C . LYS A 1 96 ? -3.703 5.754 18.578 1 72.12 96 LYS A C 1
ATOM 750 O O . LYS A 1 96 ? -2.723 6.258 19.125 1 72.12 96 LYS A O 1
ATOM 755 N N . LEU A 1 97 ? -4.879 6.438 18.344 1 68.5 97 LEU A N 1
ATOM 756 C CA . LEU A 1 97 ? -5.156 7.656 19.094 1 68.5 97 LEU A CA 1
ATOM 757 C C . LEU A 1 97 ? -5.793 7.328 20.438 1 68.5 97 LEU A C 1
ATOM 759 O O . LEU A 1 97 ? -6.598 6.402 20.547 1 68.5 97 LEU A O 1
ATOM 763 N N . LEU A 1 98 ? -5.16 7.852 21.453 1 63.94 98 LEU A N 1
ATOM 764 C CA . LEU A 1 98 ? -5.711 7.656 22.797 1 63.94 98 LEU A CA 1
ATOM 765 C C . LEU A 1 98 ? -6.648 8.797 23.1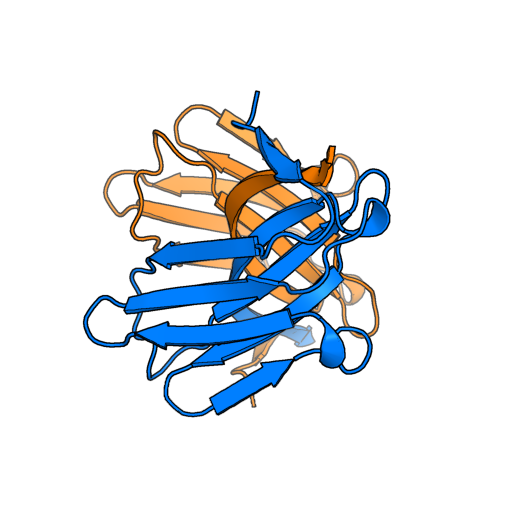72 1 6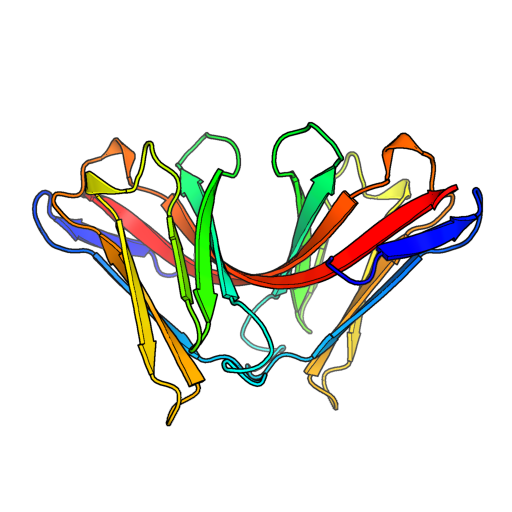3.94 98 LEU A C 1
ATOM 767 O O . LEU A 1 98 ? -6.41 9.953 22.797 1 63.94 98 LEU A O 1
ATOM 771 N N . GLU B 1 1 ? 3.143 -7.805 18.281 1 42.28 1 GLU B N 1
ATOM 772 C CA . GLU B 1 1 ? 2.137 -6.762 18.094 1 42.28 1 GLU B CA 1
ATOM 773 C C . GLU B 1 1 ? 2.719 -5.566 17.344 1 42.28 1 GLU B C 1
ATOM 775 O O . GLU B 1 1 ? 3.838 -5.133 17.625 1 42.28 1 GLU B O 1
ATOM 780 N N . PRO B 1 2 ? 2.146 -5.285 16.188 1 48.75 2 PRO B N 1
ATOM 781 C CA . PRO B 1 2 ? 2.857 -4.168 15.57 1 48.75 2 PRO B CA 1
ATOM 782 C C . PRO B 1 2 ? 3.059 -2.988 16.516 1 48.75 2 PRO B C 1
ATOM 784 O O . PRO B 1 2 ? 2.262 -2.789 17.438 1 48.75 2 PRO B O 1
ATOM 787 N N . GLU B 1 3 ? 4.199 -2.541 16.781 1 54.66 3 GLU B N 1
ATOM 788 C CA . GLU B 1 3 ? 4.445 -1.37 17.625 1 54.66 3 GLU B CA 1
ATOM 789 C C . GLU B 1 3 ? 3.412 -0.279 17.359 1 54.66 3 GLU B C 1
ATOM 791 O O . GLU B 1 3 ? 3.105 0.035 16.219 1 54.66 3 GLU B O 1
ATOM 796 N N . SER B 1 4 ? 2.412 -0.166 18.172 1 64.69 4 SER B N 1
ATOM 797 C CA . SER B 1 4 ? 1.357 0.841 18.109 1 64.69 4 SER B CA 1
ATOM 798 C C . SER B 1 4 ? 1.85 2.191 18.625 1 64.69 4 SER B C 1
ATOM 800 O O . SER B 1 4 ? 2.559 2.258 19.625 1 64.69 4 SER B O 1
ATOM 802 N N . LEU B 1 5 ? 2.021 3.123 17.781 1 66.31 5 LEU B N 1
ATOM 803 C CA . LEU B 1 5 ? 2.318 4.48 18.219 1 66.31 5 LEU B CA 1
ATOM 804 C C . LEU B 1 5 ? 1.044 5.203 18.641 1 66.31 5 LEU B C 1
ATOM 806 O O . LEU B 1 5 ? 0.042 5.18 17.922 1 66.31 5 LEU B O 1
ATOM 810 N N . THR B 1 6 ? 1.02 5.531 19.875 1 75.88 6 THR B N 1
ATOM 811 C CA . THR B 1 6 ? -0.135 6.227 20.438 1 75.88 6 THR B CA 1
ATOM 812 C C . THR B 1 6 ? 0.011 7.734 20.281 1 75.88 6 THR B C 1
ATOM 814 O O . THR B 1 6 ? 1.054 8.305 20.609 1 75.88 6 THR B O 1
ATOM 817 N N . ILE B 1 7 ? -0.988 8.25 19.641 1 73.81 7 ILE B N 1
ATOM 818 C CA . ILE B 1 7 ? -0.975 9.703 19.484 1 73.81 7 ILE B CA 1
ATOM 819 C C . ILE B 1 7 ? -2.131 10.312 20.281 1 73.81 7 ILE B C 1
ATOM 821 O O . ILE B 1 7 ? -3.199 9.711 20.406 1 73.81 7 ILE B O 1
ATOM 825 N N . ARG B 1 8 ? -1.847 11.375 20.984 1 77.06 8 ARG B N 1
ATOM 826 C CA . ARG B 1 8 ? -2.896 12.094 21.703 1 77.06 8 ARG B CA 1
ATOM 827 C C . ARG B 1 8 ? -3.777 12.875 20.734 1 77.06 8 ARG B C 1
ATOM 829 O O . ARG B 1 8 ? -3.307 13.336 19.688 1 77.06 8 ARG B O 1
ATOM 836 N N . PRO B 1 9 ? -5.047 12.977 21.094 1 75.38 9 PRO B N 1
ATOM 837 C CA . PRO B 1 9 ? -5.902 13.805 20.234 1 75.38 9 PRO B CA 1
ATOM 838 C C . PRO B 1 9 ? -5.348 15.211 20.031 1 75.38 9 PRO B C 1
ATOM 840 O O . PRO B 1 9 ? -4.824 15.82 20.969 1 75.38 9 PRO B O 1
ATOM 843 N N . GLY B 1 10 ? -5.324 15.672 18.844 1 76.88 10 GLY B N 1
ATOM 844 C CA . GLY B 1 10 ? -4.891 17.016 18.531 1 76.88 10 GLY B CA 1
ATOM 845 C C . GLY B 1 10 ? -3.43 17.109 18.141 1 76.88 10 GLY B C 1
ATOM 846 O O . GLY B 1 10 ? -2.982 18.109 17.594 1 76.88 10 GLY B O 1
ATOM 847 N N . GLN B 1 11 ? -2.729 16.078 18.406 1 82.06 11 GLN B N 1
ATOM 848 C CA . GLN B 1 11 ? -1.314 16.078 18.047 1 82.06 11 GLN B CA 1
ATOM 849 C C . GLN B 1 11 ? -1.121 15.672 16.578 1 82.06 11 GLN B C 1
ATOM 851 O O . GLN B 1 11 ? -1.908 14.898 16.031 1 82.06 11 GLN B O 1
ATOM 856 N N . PRO B 1 12 ? -0.1 16.25 16.047 1 88 12 PRO B N 1
ATOM 857 C CA . PRO B 1 12 ? 0.155 15.906 14.641 1 88 12 PRO B CA 1
ATOM 858 C C . PRO B 1 12 ? 0.771 14.516 14.477 1 88 12 PRO B C 1
ATOM 860 O O . PRO B 1 12 ? 1.466 14.039 15.375 1 88 12 PRO B O 1
ATOM 863 N N . LEU B 1 13 ? 0.38 13.93 13.469 1 90.88 13 LEU B N 1
ATOM 864 C CA . LEU B 1 13 ? 0.946 12.648 13.055 1 90.88 13 LEU B CA 1
ATOM 865 C C . LEU B 1 13 ? 1.996 12.844 11.969 1 90.88 13 LEU B C 1
ATOM 867 O O . LEU B 1 13 ? 1.766 13.57 11 1 90.88 13 LEU B O 1
ATOM 871 N N . THR B 1 14 ? 3.189 12.328 12.227 1 92.62 14 THR B N 1
ATOM 872 C CA . THR B 1 14 ? 4.23 12.328 11.203 1 92.62 14 THR B CA 1
ATOM 873 C C . THR B 1 14 ? 4.785 10.922 10.992 1 92.62 14 THR B C 1
ATOM 875 O O . THR B 1 14 ? 5.359 10.336 11.906 1 92.62 14 THR B O 1
ATOM 878 N N . ILE B 1 15 ? 4.57 10.398 9.828 1 93.19 15 ILE B N 1
ATOM 879 C CA . ILE B 1 15 ? 5.082 9.086 9.477 1 93.19 15 ILE B CA 1
ATOM 880 C C . ILE B 1 15 ? 6.066 9.211 8.312 1 93.19 15 ILE B C 1
ATOM 882 O O . ILE B 1 15 ? 5.766 9.844 7.301 1 93.19 15 ILE B O 1
ATOM 886 N N . ARG B 1 16 ? 7.234 8.57 8.469 1 93.19 16 ARG B N 1
ATOM 887 C CA . ARG B 1 16 ? 8.25 8.602 7.422 1 93.19 16 ARG B CA 1
ATOM 888 C C . ARG B 1 16 ? 8.484 7.211 6.84 1 93.19 16 ARG B C 1
ATOM 890 O O . ARG B 1 16 ? 8.5 6.223 7.574 1 93.19 16 ARG B O 1
ATOM 897 N N . CYS B 1 17 ? 8.695 7.203 5.602 1 93.19 17 CYS B N 1
ATOM 898 C CA . CYS B 1 17 ? 8.945 5.973 4.855 1 93.19 17 CYS B CA 1
ATOM 899 C C . CYS B 1 17 ? 10.102 6.16 3.877 1 93.19 17 CYS B C 1
ATOM 901 O O . CYS B 1 17 ? 10.008 6.965 2.949 1 93.19 17 CYS B O 1
ATOM 903 N N . GLN B 1 18 ? 11.156 5.422 4.098 1 92.44 18 GLN B N 1
ATOM 904 C CA . GLN B 1 18 ? 12.258 5.418 3.146 1 92.44 18 GLN B CA 1
ATOM 905 C C . GLN B 1 18 ? 12.086 4.32 2.102 1 92.44 18 GLN B C 1
ATOM 907 O O . GLN B 1 18 ? 11.852 3.16 2.447 1 92.44 18 GLN B O 1
ATOM 912 N N . VAL B 1 19 ? 12.195 4.773 0.856 1 90.5 19 VAL B N 1
ATOM 913 C CA . VAL B 1 19 ? 11.992 3.816 -0.227 1 90.5 19 VAL B CA 1
ATOM 914 C C . VAL B 1 19 ? 13.305 3.586 -0.965 1 90.5 19 VAL B C 1
ATOM 916 O O . VAL B 1 19 ? 14.289 4.293 -0.729 1 90.5 19 VAL B O 1
ATOM 919 N N . SER B 1 20 ? 13.281 2.584 -1.823 1 87.81 20 SER B N 1
ATOM 920 C CA . SER B 1 20 ? 14.523 2.238 -2.508 1 87.81 20 SER B CA 1
ATOM 921 C C . SER B 1 20 ? 14.5 2.705 -3.959 1 87.81 20 SER B C 1
ATOM 923 O O . SER B 1 20 ? 15.539 2.713 -4.629 1 87.81 20 SER B O 1
ATOM 925 N N . TYR B 1 21 ? 13.391 3.061 -4.414 1 89 21 TYR B N 1
ATOM 926 C CA . TYR B 1 21 ? 13.258 3.445 -5.816 1 89 21 TYR B CA 1
ATOM 927 C C . TYR B 1 21 ? 13.391 4.953 -5.98 1 89 21 TYR B C 1
ATOM 929 O O . TYR B 1 21 ? 13.516 5.684 -4.996 1 89 21 TYR B O 1
ATOM 937 N N . SER B 1 22 ? 13.516 5.328 -7.312 1 92.5 22 SER B N 1
ATOM 938 C CA . SER B 1 22 ? 13.609 6.754 -7.613 1 92.5 22 SER B CA 1
ATOM 939 C C . SER B 1 22 ? 12.289 7.465 -7.332 1 92.5 22 SER B C 1
ATOM 941 O O . SER B 1 22 ? 11.289 7.207 -8 1 92.5 22 SER B O 1
ATOM 943 N N . VAL B 1 23 ? 12.336 8.477 -6.414 1 94.62 23 VAL B N 1
ATOM 944 C CA . VAL B 1 23 ? 11.125 9.211 -6.062 1 94.62 23 VAL B CA 1
ATOM 945 C C . VAL B 1 23 ? 10.836 10.273 -7.121 1 94.62 23 VAL B C 1
ATOM 947 O O . VAL B 1 23 ? 9.828 10.977 -7.043 1 94.62 23 VAL B O 1
ATOM 950 N N . SER B 1 24 ? 11.727 10.461 -8.008 1 94.81 24 SER B N 1
ATOM 951 C CA . SER B 1 24 ? 11.461 11.359 -9.125 1 94.81 24 SER B CA 1
ATOM 952 C C . SER B 1 24 ? 10.68 10.648 -10.227 1 94.81 24 SER B C 1
ATOM 954 O O . SER B 1 24 ? 9.875 11.273 -10.922 1 94.81 24 SER B O 1
ATOM 956 N N . THR B 1 25 ? 10.891 9.32 -10.406 1 90.44 25 THR B N 1
ATOM 957 C CA . THR B 1 25 ? 10.297 8.539 -11.484 1 90.44 25 THR B CA 1
ATOM 958 C C . THR B 1 25 ? 9.016 7.855 -11.016 1 90.44 25 THR B C 1
ATOM 960 O O . THR B 1 25 ? 8.039 7.773 -11.766 1 90.44 25 THR B O 1
ATOM 963 N N . TYR B 1 26 ? 9.055 7.457 -9.789 1 90.88 26 TYR B N 1
ATOM 964 C CA . TYR B 1 26 ? 7.926 6.691 -9.273 1 90.88 26 TYR B CA 1
ATOM 965 C C . TYR B 1 26 ? 7.262 7.414 -8.102 1 90.88 26 TYR B C 1
ATOM 967 O O . TYR B 1 26 ? 7.945 7.996 -7.258 1 90.88 26 TYR B O 1
ATOM 975 N N . ALA B 1 27 ? 5.941 7.32 -8.117 1 93.88 27 ALA B N 1
ATOM 976 C CA . ALA B 1 27 ? 5.199 7.887 -7 1 93.88 27 ALA B CA 1
ATOM 977 C C . ALA B 1 27 ? 5.047 6.871 -5.871 1 93.88 27 ALA B C 1
ATOM 979 O O . ALA B 1 27 ? 4.961 5.668 -6.121 1 93.88 27 ALA B O 1
ATOM 980 N N . THR B 1 28 ? 5.078 7.34 -4.656 1 96.31 28 THR B N 1
ATOM 981 C CA . THR B 1 28 ? 4.684 6.543 -3.502 1 96.31 28 THR B CA 1
ATOM 982 C C . THR B 1 28 ? 3.25 6.863 -3.088 1 96.31 28 THR B C 1
ATOM 984 O O . THR B 1 28 ? 2.861 8.031 -3.021 1 96.31 28 THR B O 1
ATOM 987 N N . ASN B 1 29 ? 2.514 5.812 -2.922 1 97.81 29 ASN B N 1
ATOM 988 C CA . ASN B 1 29 ? 1.137 5.949 -2.457 1 97.81 29 ASN B CA 1
ATOM 989 C C . ASN B 1 29 ? 1.024 5.688 -0.958 1 97.81 29 ASN B C 1
ATOM 991 O O . ASN B 1 29 ? 1.667 4.777 -0.432 1 97.81 29 ASN B O 1
ATOM 995 N N . TRP B 1 30 ? 0.238 6.527 -0.332 1 98 30 TRP B N 1
ATOM 996 C CA . TRP B 1 30 ? -0.131 6.281 1.058 1 98 30 TRP B CA 1
ATOM 997 C C . TRP B 1 30 ? -1.529 5.684 1.152 1 98 30 TRP B C 1
ATOM 999 O O . TRP B 1 30 ? -2.467 6.172 0.515 1 98 30 TRP B O 1
ATOM 1009 N N . ILE B 1 31 ? -1.595 4.613 1.916 1 97.75 31 ILE B N 1
ATOM 1010 C CA . ILE B 1 31 ? -2.836 3.885 2.145 1 97.75 31 ILE B CA 1
ATOM 1011 C C . ILE B 1 31 ? -3.029 3.65 3.641 1 97.75 31 ILE B C 1
ATOM 1013 O O . ILE B 1 31 ? -2.062 3.408 4.367 1 97.75 31 ILE B O 1
ATOM 1017 N N . ARG B 1 32 ? -4.273 3.785 4.082 1 96.06 32 ARG B N 1
ATOM 1018 C CA . ARG B 1 32 ? -4.508 3.484 5.488 1 96.06 32 ARG B CA 1
ATOM 1019 C C . ARG B 1 32 ? -5.66 2.502 5.656 1 96.06 32 ARG B C 1
ATOM 1021 O O . ARG B 1 32 ? -6.48 2.338 4.75 1 96.06 32 ARG B O 1
ATOM 1028 N N . GLN B 1 33 ? -5.602 1.819 6.77 1 94.75 33 GLN B N 1
ATOM 1029 C CA . GLN B 1 33 ? -6.699 0.956 7.191 1 94.75 33 GLN B CA 1
ATOM 1030 C C . GLN B 1 33 ? -7.188 1.329 8.586 1 94.75 33 GLN B C 1
ATOM 1032 O O . GLN B 1 33 ? -6.629 0.881 9.586 1 94.75 33 GLN B O 1
ATOM 1037 N N . PRO B 1 34 ? -8.289 2.199 8.57 1 93.19 34 PRO B N 1
ATOM 1038 C CA . PRO B 1 34 ? -8.859 2.49 9.883 1 93.19 34 PRO B CA 1
ATOM 1039 C C . PRO B 1 34 ? -9.336 1.233 10.609 1 93.19 34 PRO B C 1
ATOM 1041 O O . PRO B 1 34 ? -9.758 0.269 9.969 1 93.19 34 PRO B O 1
ATOM 1044 N N . GLU B 1 35 ? -9.281 1.335 11.898 1 88.31 35 GLU B N 1
ATOM 1045 C CA . GLU B 1 35 ? -9.68 0.175 12.695 1 88.31 35 GLU B CA 1
ATOM 1046 C C . GLU B 1 35 ? -11.086 -0.288 12.328 1 88.31 35 GLU B C 1
ATOM 1048 O O . GLU B 1 35 ? -12.031 0.496 12.375 1 88.31 35 GLU B O 1
ATOM 1053 N N . GLY B 1 36 ? -11.148 -1.525 11.898 1 88.56 36 GLY B N 1
ATOM 1054 C CA . GLY B 1 36 ? -12.43 -2.131 11.594 1 88.56 36 GLY B CA 1
ATOM 1055 C C . GLY B 1 36 ? -12.969 -1.723 10.234 1 88.56 36 GLY B C 1
ATOM 1056 O O . GLY B 1 36 ? -14.125 -2.014 9.906 1 88.56 36 GLY B O 1
ATOM 1057 N N . HIS B 1 37 ? -12.242 -1 9.469 1 94.31 37 HIS B N 1
ATOM 1058 C CA . HIS B 1 37 ? -12.734 -0.495 8.195 1 94.31 37 HIS B CA 1
ATOM 1059 C C . HIS B 1 37 ? -11.836 -0.933 7.043 1 94.31 37 HIS B C 1
ATOM 1061 O O . HIS B 1 37 ? -10.734 -1.444 7.27 1 94.31 37 HIS B O 1
ATOM 1067 N N . ALA B 1 38 ? -12.367 -0.746 5.84 1 94.75 38 ALA B N 1
ATOM 1068 C CA . ALA B 1 38 ? -11.656 -1.132 4.621 1 94.75 38 ALA B CA 1
ATOM 1069 C C . ALA B 1 38 ? -10.461 -0.214 4.371 1 94.75 38 ALA B C 1
ATOM 1071 O O . ALA B 1 38 ? -10.375 0.875 4.945 1 94.75 38 ALA B O 1
ATOM 1072 N N . LEU B 1 39 ? -9.602 -0.673 3.527 1 97.5 39 LEU B N 1
ATOM 1073 C CA . LEU B 1 39 ? -8.461 0.13 3.109 1 97.5 39 LEU B CA 1
ATOM 1074 C C . LEU B 1 39 ? -8.914 1.395 2.389 1 97.5 39 LEU B C 1
ATOM 1076 O O . LEU B 1 39 ? -9.891 1.365 1.635 1 97.5 39 LEU B O 1
ATOM 1080 N N . GLU B 1 40 ? -8.172 2.465 2.609 1 97.31 40 GLU B N 1
ATOM 1081 C CA . GLU B 1 40 ? -8.469 3.756 1.998 1 97.31 40 GLU B CA 1
ATOM 1082 C C . GLU B 1 40 ? -7.207 4.418 1.458 1 97.31 40 GLU B C 1
ATOM 1084 O O . GLU B 1 40 ? -6.195 4.496 2.156 1 97.31 40 GLU B O 1
ATOM 1089 N N . TRP B 1 41 ? -7.34 4.816 0.193 1 98 41 TRP B N 1
ATOM 1090 C CA . TRP B 1 41 ? -6.25 5.574 -0.413 1 98 41 TRP B CA 1
ATOM 1091 C C . TRP B 1 41 ? -6.203 6.996 0.133 1 98 41 TRP B C 1
ATOM 1093 O O . TRP B 1 41 ? -7.234 7.668 0.217 1 98 41 TRP B O 1
ATOM 1103 N N . ILE B 1 42 ? -5.031 7.449 0.548 1 97.81 42 ILE B N 1
ATOM 1104 C CA . ILE B 1 42 ? -4.875 8.797 1.08 1 97.81 42 ILE B CA 1
ATOM 1105 C C . ILE B 1 42 ? -4.395 9.734 -0.025 1 97.81 42 ILE B C 1
ATOM 1107 O O . ILE B 1 42 ? -4.957 10.82 -0.218 1 97.81 42 ILE B O 1
ATOM 1111 N N . G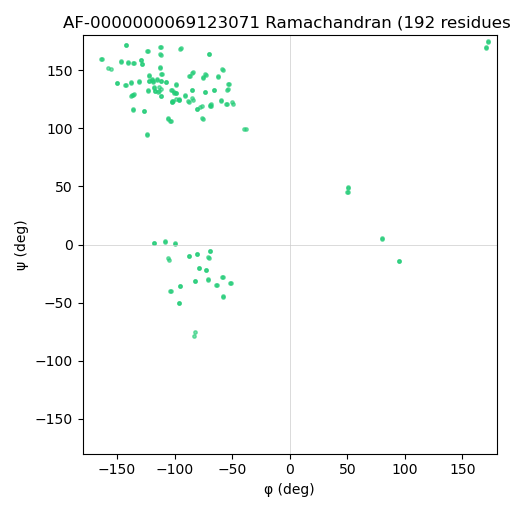LY B 1 43 ? -3.342 9.328 -0.717 1 98.25 43 GLY B N 1
ATOM 1112 C CA . GLY B 1 43 ? -2.719 10.164 -1.729 1 98.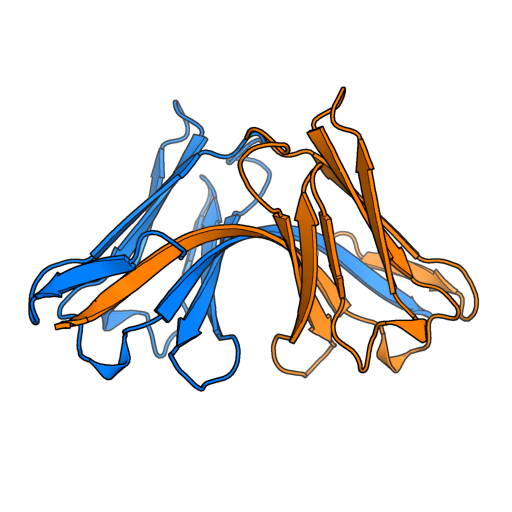25 43 GLY B CA 1
ATOM 1113 C C . GLY B 1 43 ? -1.428 9.586 -2.273 1 98.25 43 GLY B C 1
ATOM 1114 O O . GLY B 1 43 ? -0.994 8.516 -1.847 1 98.25 43 GLY B O 1
ATOM 1115 N N . TYR B 1 44 ? -0.85 10.211 -3.266 1 97.94 44 TYR B N 1
ATOM 1116 C CA . TYR B 1 44 ? 0.452 9.82 -3.797 1 97.94 44 TYR B CA 1
ATOM 1117 C C . TYR B 1 44 ? 1.386 11.023 -3.877 1 97.94 44 TYR B C 1
ATOM 1119 O O . TYR B 1 44 ? 0.932 12.172 -3.881 1 97.94 44 TYR B O 1
ATOM 1127 N N . ILE B 1 45 ? 2.699 10.719 -3.924 1 98.12 45 ILE B N 1
ATOM 1128 C CA . ILE B 1 45 ? 3.672 11.805 -3.998 1 98.12 45 ILE B CA 1
ATOM 1129 C C . ILE B 1 45 ? 4.91 11.336 -4.758 1 98.12 45 I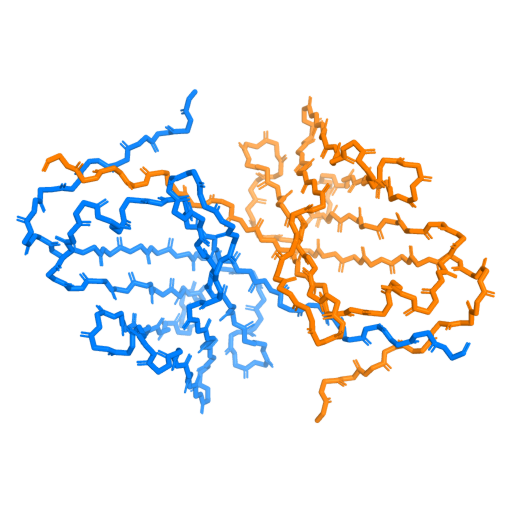LE B C 1
ATOM 1131 O O . ILE B 1 45 ? 5.32 10.18 -4.637 1 98.12 45 ILE B O 1
ATOM 1135 N N . TYR B 1 46 ? 5.426 12.109 -5.551 1 96.88 46 TYR B N 1
ATOM 1136 C CA . TYR B 1 46 ? 6.754 12.07 -6.156 1 96.88 46 TYR B CA 1
ATOM 1137 C C . TYR B 1 46 ? 7.344 13.469 -6.277 1 96.88 46 TYR B C 1
ATOM 1139 O O . TYR B 1 46 ? 6.703 14.453 -5.906 1 96.88 46 TYR B O 1
ATOM 1147 N N . THR B 1 47 ? 8.586 13.516 -6.648 1 97.38 47 THR B N 1
ATOM 1148 C CA . THR B 1 47 ? 9.25 14.82 -6.625 1 97.38 47 THR B CA 1
ATOM 1149 C C . THR B 1 47 ? 8.516 15.812 -7.523 1 97.38 47 THR B C 1
ATOM 1151 O O . THR B 1 47 ? 8.531 17.016 -7.262 1 97.38 47 THR B O 1
ATOM 1154 N N . GLY B 1 48 ? 7.859 15.312 -8.523 1 95.75 48 GLY B N 1
ATOM 1155 C CA . GLY B 1 48 ? 7.234 16.188 -9.5 1 95.75 48 GLY B CA 1
ATOM 1156 C C . GLY B 1 48 ? 5.824 16.609 -9.109 1 95.75 48 GLY B C 1
ATOM 1157 O O . GLY B 1 48 ? 5.203 17.422 -9.789 1 95.75 48 GLY B O 1
ATOM 1158 N N . GLY B 1 49 ? 5.246 16.016 -8.094 1 96.81 49 GLY B N 1
ATOM 1159 C CA . GLY B 1 49 ? 3.891 16.375 -7.711 1 96.81 49 GLY B CA 1
ATOM 1160 C C . GLY B 1 49 ? 3.291 15.438 -6.676 1 96.81 49 GLY B C 1
ATOM 1161 O O . GLY B 1 49 ? 3.936 14.477 -6.258 1 96.81 49 GLY B O 1
ATOM 1162 N N . LYS B 1 50 ? 2.203 15.898 -6.215 1 97.56 50 LYS B N 1
ATOM 1163 C CA . LYS B 1 50 ? 1.458 15.102 -5.242 1 97.56 50 LYS B CA 1
ATOM 1164 C C . LYS B 1 50 ? -0.045 15.305 -5.398 1 97.56 50 LYS B C 1
ATOM 1166 O O . LYS B 1 50 ? -0.482 16.266 -6.031 1 97.56 50 LYS B O 1
ATOM 1171 N N . SER B 1 51 ? -0.771 14.383 -4.941 1 98.06 51 SER B N 1
ATOM 1172 C CA . SER B 1 51 ? -2.223 14.477 -4.832 1 98.06 51 SER B CA 1
ATOM 1173 C C . SER B 1 51 ? -2.732 13.797 -3.566 1 98.06 51 SER B C 1
ATOM 1175 O O . SER B 1 51 ? -2.221 12.75 -3.172 1 98.06 51 SER B O 1
ATOM 1177 N N . VAL B 1 52 ? -3.643 14.422 -2.918 1 98.31 52 VAL B N 1
ATOM 1178 C CA . VAL B 1 52 ? -4.309 13.867 -1.745 1 98.31 52 VAL B CA 1
ATOM 1179 C C . VAL B 1 52 ? -5.809 13.758 -2.006 1 98.31 52 VAL B C 1
ATOM 1181 O O . VAL B 1 52 ? -6.402 14.641 -2.629 1 98.31 52 VAL B O 1
ATOM 1184 N N . LYS B 1 53 ? -6.367 12.711 -1.526 1 97.94 53 LYS B N 1
ATOM 1185 C CA . LYS B 1 53 ? -7.812 12.531 -1.634 1 97.94 53 LYS B CA 1
ATOM 1186 C C . LYS B 1 53 ? -8.562 13.742 -1.085 1 97.94 53 LYS B C 1
ATOM 1188 O O . LYS B 1 53 ? -8.273 14.203 0.019 1 97.94 53 LYS B O 1
ATOM 1193 N N . ASP B 1 54 ? -9.578 14.141 -1.752 1 97.69 54 ASP B N 1
ATOM 1194 C CA . ASP B 1 54 ? -10.281 15.367 -1.412 1 97.69 54 ASP B CA 1
ATOM 1195 C C . ASP B 1 54 ? -10.805 15.328 0.022 1 97.69 54 ASP B C 1
ATOM 1197 O O . ASP B 1 54 ? -10.625 16.281 0.781 1 97.69 54 ASP B O 1
ATOM 1201 N N . SER B 1 55 ? -11.383 14.242 0.381 1 95.69 55 SER B N 1
ATOM 1202 C CA . SER B 1 55 ? -12.023 14.141 1.69 1 95.69 55 SER B CA 1
ATOM 1203 C C . SER B 1 55 ? -10.984 14.117 2.809 1 95.69 55 SER B C 1
ATOM 1205 O O . SER B 1 55 ? -11.328 14.273 3.982 1 95.69 55 SER B O 1
ATOM 1207 N N . LEU B 1 56 ? -9.711 13.953 2.395 1 96.5 56 LEU B N 1
ATOM 1208 C CA . LEU B 1 56 ? -8.672 13.828 3.406 1 96.5 56 LEU B CA 1
ATOM 1209 C C . LEU B 1 56 ? -7.668 14.969 3.301 1 96.5 56 LEU B C 1
ATOM 1211 O O . LEU B 1 56 ? -6.719 15.047 4.086 1 96.5 56 LEU B O 1
ATOM 1215 N N . SER B 1 57 ? -7.938 15.852 2.354 1 96.25 57 SER B N 1
ATOM 1216 C CA . SER B 1 57 ? -6.941 16.859 2.012 1 96.25 57 SER B CA 1
ATOM 1217 C C . SER B 1 57 ? -6.828 17.922 3.105 1 96.25 57 SER B C 1
ATOM 1219 O O . SER B 1 57 ? -5.82 18.625 3.195 1 96.25 57 SER B O 1
ATOM 1221 N N . SER B 1 58 ? -7.824 18.094 3.928 1 94.38 58 SER B N 1
ATOM 1222 C CA . SER B 1 58 ? -7.758 19.062 5.023 1 94.38 58 SER B CA 1
ATOM 1223 C C . SER B 1 58 ? -6.961 18.5 6.199 1 94.38 58 SER B C 1
ATOM 1225 O O . SER B 1 58 ? -6.445 19.266 7.02 1 94.38 58 SER B O 1
ATOM 1227 N N . LYS B 1 59 ? -6.836 17.219 6.234 1 94.12 59 LYS B N 1
ATOM 1228 C CA . LYS B 1 59 ? -6.23 16.562 7.391 1 94.12 59 LYS B CA 1
ATOM 1229 C C . LYS B 1 59 ? -4.801 16.125 7.09 1 94.12 59 LYS B C 1
ATOM 1231 O O . LYS B 1 59 ? -3.922 16.219 7.949 1 94.12 59 LYS B O 1
ATOM 1236 N N . PHE B 1 60 ? -4.586 15.633 5.906 1 96.81 60 PHE B N 1
ATOM 1237 C CA . PHE B 1 60 ? -3.303 15.016 5.598 1 96.81 60 PHE B CA 1
ATOM 1238 C C . PHE B 1 60 ? -2.521 15.852 4.594 1 96.81 60 PHE B C 1
ATOM 1240 O O . PHE B 1 60 ? -3.111 16.5 3.725 1 96.81 60 PHE B O 1
ATOM 1247 N N . SER B 1 61 ? -1.23 15.805 4.773 1 97.75 61 SER B N 1
ATOM 1248 C CA . SER B 1 61 ? -0.311 16.375 3.797 1 97.75 61 SER B CA 1
ATOM 1249 C C . SER B 1 61 ? 0.86 15.445 3.52 1 97.75 61 SER B C 1
ATOM 1251 O O . SER B 1 61 ? 1.171 14.57 4.336 1 97.75 61 SER B O 1
ATOM 1253 N N . LEU B 1 62 ? 1.441 15.602 2.389 1 98.31 62 LEU B N 1
ATOM 1254 C CA . LEU B 1 62 ? 2.535 14.742 1.953 1 98.31 62 LEU B CA 1
ATOM 1255 C C . LEU B 1 62 ? 3.783 15.562 1.646 1 98.31 62 LEU B C 1
ATOM 1257 O O . LEU B 1 62 ? 3.688 16.688 1.154 1 98.31 62 LEU B O 1
ATOM 1261 N N . ALA B 1 63 ? 4.93 14.977 1.938 1 98.19 63 ALA B N 1
ATOM 1262 C CA . ALA B 1 63 ? 6.211 15.578 1.588 1 98.19 63 ALA B CA 1
ATOM 1263 C C . ALA B 1 63 ? 7.199 14.523 1.104 1 98.19 63 ALA B C 1
ATOM 1265 O O . ALA B 1 63 ? 7.043 13.336 1.394 1 98.19 63 ALA B O 1
ATOM 1266 N N . VAL B 1 64 ? 8.172 14.961 0.33 1 97.88 64 VAL B N 1
ATOM 1267 C CA . VAL B 1 64 ? 9.195 14.055 -0.177 1 97.88 64 VAL B CA 1
ATOM 1268 C C . VAL B 1 64 ? 10.562 14.719 -0.073 1 97.88 64 VAL B C 1
ATOM 1270 O O . VAL B 1 64 ? 10.711 15.914 -0.343 1 97.88 64 VAL B O 1
ATOM 1273 N N . ASP B 1 65 ? 11.438 14.031 0.504 1 97.31 65 ASP B N 1
ATOM 1274 C CA . ASP B 1 65 ? 12.859 14.367 0.469 1 97.31 65 ASP B CA 1
ATOM 1275 C C . ASP B 1 65 ? 13.609 13.453 -0.495 1 97.31 65 ASP B C 1
ATOM 1277 O O . ASP B 1 65 ? 13.914 12.305 -0.164 1 97.31 65 ASP B O 1
ATOM 1281 N N . SER B 1 66 ? 13.984 13.992 -1.62 1 95.75 66 SER B N 1
ATOM 1282 C CA . SER B 1 66 ? 14.578 13.156 -2.664 1 95.75 66 SER B CA 1
ATOM 1283 C C . SER B 1 66 ? 15.977 12.695 -2.279 1 95.75 66 SER B C 1
ATOM 1285 O O . SER B 1 66 ? 16.422 11.625 -2.699 1 95.75 66 SER B O 1
ATOM 1287 N N . SER B 1 67 ? 16.703 13.5 -1.497 1 95.62 67 SER B N 1
ATOM 1288 C CA . SER B 1 67 ? 18.078 13.164 -1.127 1 95.62 67 SER B CA 1
ATOM 1289 C C . SER B 1 67 ? 18.125 11.883 -0.304 1 95.62 67 SER B C 1
ATOM 1291 O O . SER B 1 67 ? 19.047 11.078 -0.458 1 95.62 67 SER B O 1
ATOM 1293 N N . THR B 1 68 ? 17.141 11.656 0.508 1 94.88 68 THR B N 1
ATOM 1294 C CA . THR B 1 68 ? 17.109 10.469 1.352 1 94.88 68 THR B CA 1
ATOM 1295 C C . THR B 1 68 ? 16.047 9.484 0.851 1 94.88 68 THR B C 1
ATOM 1297 O O . THR B 1 68 ? 15.844 8.43 1.458 1 94.88 68 THR B O 1
ATOM 1300 N N . LYS B 1 69 ? 15.375 9.797 -0.254 1 94.62 69 LYS B N 1
ATOM 1301 C CA . LYS B 1 69 ? 14.273 9 -0.799 1 94.62 69 LYS B CA 1
ATOM 1302 C C . LYS B 1 69 ? 13.242 8.68 0.279 1 94.62 69 LYS B C 1
ATOM 1304 O O . LYS B 1 69 ? 12.828 7.523 0.418 1 94.62 69 LYS B O 1
ATOM 1309 N N . THR B 1 70 ? 12.922 9.719 1.035 1 95.69 70 THR B N 1
ATOM 1310 C CA . THR B 1 70 ? 11.969 9.562 2.131 1 95.69 70 THR B CA 1
ATOM 1311 C C . THR B 1 70 ? 10.672 10.312 1.833 1 95.69 70 THR B C 1
ATOM 1313 O O . THR B 1 70 ? 10.703 11.484 1.458 1 95.69 70 THR B O 1
ATOM 1316 N N . VAL B 1 71 ? 9.578 9.531 1.97 1 96.94 71 VAL B N 1
ATOM 1317 C CA . VAL B 1 71 ? 8.266 10.164 1.846 1 96.94 71 VAL B CA 1
ATOM 1318 C C . VAL B 1 71 ? 7.602 10.25 3.217 1 96.94 71 VAL B C 1
ATOM 1320 O O . VAL B 1 71 ? 7.73 9.336 4.035 1 96.94 71 VAL B O 1
ATOM 1323 N N . THR B 1 72 ? 6.953 11.391 3.43 1 96.88 72 THR B N 1
ATOM 1324 C CA . THR B 1 72 ? 6.375 11.641 4.746 1 96.88 72 THR B CA 1
ATOM 1325 C C . THR B 1 72 ? 4.875 11.906 4.633 1 96.88 72 THR B C 1
ATOM 1327 O O . THR B 1 72 ? 4.43 12.625 3.736 1 96.88 72 THR B O 1
ATOM 1330 N N . LEU B 1 73 ? 4.137 11.242 5.484 1 96.81 73 LEU B N 1
ATOM 1331 C CA . LEU B 1 73 ? 2.725 11.539 5.695 1 96.81 73 LEU B CA 1
ATOM 1332 C C . LEU B 1 73 ? 2.523 12.328 6.984 1 96.81 73 LEU B C 1
ATOM 1334 O O . LEU B 1 73 ? 2.971 11.898 8.055 1 96.81 73 LEU B O 1
ATOM 1338 N N . GLN B 1 74 ? 1.916 13.484 6.812 1 96.19 74 GLN B N 1
ATOM 1339 C CA . GLN B 1 74 ? 1.599 14.297 7.984 1 96.19 74 GLN B CA 1
ATOM 1340 C C . GLN B 1 74 ? 0.09 14.422 8.172 1 96.19 74 GLN B C 1
ATOM 1342 O O . GLN B 1 74 ? -0.636 14.719 7.223 1 96.19 74 GLN B O 1
ATOM 1347 N N . GLY B 1 75 ? -0.365 14.188 9.359 1 94.5 75 GLY B N 1
ATOM 1348 C CA . GLY B 1 75 ? -1.756 14.391 9.734 1 94.5 75 GLY B CA 1
ATOM 1349 C C . GLY B 1 75 ? -1.939 15.438 10.82 1 94.5 75 GLY B C 1
ATOM 1350 O O . GLY B 1 75 ? -1.193 15.461 11.797 1 94.5 75 GLY B O 1
ATOM 1351 N N . GLN B 1 76 ? -2.908 16.266 10.594 1 91.94 76 GLN B N 1
ATOM 1352 C CA . GLN B 1 76 ? -3.215 17.297 11.57 1 91.94 76 GLN B CA 1
ATOM 1353 C C . GLN B 1 76 ? -4.578 17.062 12.219 1 91.94 76 GLN B C 1
ATOM 1355 O O . GLN B 1 76 ? -5.453 16.438 11.617 1 91.94 76 GLN B O 1
ATOM 1360 N N . ASN B 1 77 ? -4.73 17.547 13.461 1 87.06 77 ASN B N 1
ATOM 1361 C CA . ASN B 1 77 ? -5.996 17.469 14.18 1 87.06 77 ASN B CA 1
ATOM 1362 C C . ASN B 1 77 ? -6.562 16.047 14.172 1 87.06 77 ASN B C 1
ATOM 1364 O O . ASN B 1 77 ? -7.73 15.844 13.836 1 87.06 77 ASN B O 1
ATOM 1368 N N . MET B 1 78 ? -5.719 15.141 14.508 1 85 78 MET B N 1
ATOM 1369 C CA . MET B 1 78 ? -6.07 13.727 14.438 1 85 78 MET B CA 1
ATOM 1370 C C . MET B 1 78 ? -7.164 13.391 15.445 1 85 78 MET B C 1
ATOM 1372 O O . MET B 1 78 ? -7.145 13.875 16.578 1 85 78 MET B O 1
ATOM 1376 N N . GLN B 1 79 ? -8.148 12.664 14.938 1 85.25 79 GLN B N 1
ATOM 1377 C CA . GLN B 1 79 ? -9.258 12.195 15.766 1 85.25 79 GLN B CA 1
ATOM 1378 C C . GLN B 1 79 ? -9.227 10.672 15.906 1 85.25 79 GLN B C 1
ATOM 1380 O O . GLN B 1 79 ? -8.523 9.992 15.164 1 85.25 79 GLN B O 1
ATOM 1385 N N . LEU B 1 80 ? -9.969 10.18 16.875 1 79.81 80 LEU B N 1
ATOM 1386 C CA . LEU B 1 80 ? -10.016 8.75 17.141 1 79.81 80 LEU B CA 1
ATOM 1387 C C . LEU B 1 80 ? -10.328 7.961 15.875 1 79.81 80 LEU B C 1
ATOM 1389 O O . LEU B 1 80 ? -9.805 6.859 15.68 1 79.81 80 LEU B O 1
ATOM 1393 N N . GLY B 1 81 ? -11.117 8.555 15.031 1 81.56 81 GLY B N 1
ATOM 1394 C CA . GLY B 1 81 ? -11.484 7.895 13.797 1 81.56 81 GLY B CA 1
ATOM 1395 C C . GLY B 1 81 ? -10.328 7.758 12.828 1 81.56 81 GLY B C 1
ATOM 1396 O O . GLY B 1 81 ? -10.406 7 11.852 1 81.56 81 GLY B O 1
ATOM 1397 N N . ASP B 1 82 ? -9.195 8.398 13.281 1 86.94 82 ASP B N 1
ATOM 1398 C CA . ASP B 1 82 ? -8.039 8.367 12.383 1 86.94 82 ASP B CA 1
ATOM 1399 C C . ASP B 1 82 ? -7.043 7.289 12.805 1 86.94 82 ASP B C 1
ATOM 1401 O O . ASP B 1 82 ? -5.988 7.137 12.195 1 86.94 82 ASP B O 1
ATOM 1405 N N . SER B 1 83 ? -7.379 6.57 13.883 1 87.94 83 SER B N 1
ATOM 1406 C CA . SER B 1 83 ? -6.582 5.395 14.227 1 87.94 83 SER B CA 1
ATOM 1407 C C . SER B 1 83 ? -6.586 4.375 13.094 1 87.94 83 SER B C 1
ATOM 1409 O O . SER B 1 83 ? -7.648 3.971 12.617 1 87.94 83 SER B O 1
ATOM 1411 N N . ALA B 1 84 ? -5.359 4.047 12.672 1 92.19 84 ALA B N 1
ATOM 1412 C CA . ALA B 1 84 ? -5.258 3.197 11.484 1 92.19 84 ALA B CA 1
ATOM 1413 C C . ALA B 1 84 ? -3.861 2.59 11.367 1 92.19 84 ALA B C 1
ATOM 1415 O O . ALA B 1 84 ? -2.936 3.008 12.07 1 92.19 84 ALA B O 1
ATOM 1416 N N . VAL B 1 85 ? -3.82 1.546 10.617 1 93.12 85 VAL B N 1
ATOM 1417 C CA . VAL B 1 85 ? -2.537 1.12 10.07 1 93.12 85 VAL B CA 1
ATOM 1418 C C . VAL B 1 85 ? -2.246 1.887 8.781 1 93.12 85 VAL B C 1
ATOM 1420 O O . VAL B 1 85 ? -3.119 2.025 7.922 1 93.12 85 VAL B O 1
ATOM 1423 N N . TYR B 1 86 ? -0.998 2.385 8.727 1 93.94 86 TYR B N 1
ATOM 1424 C CA . TYR B 1 86 ? -0.611 3.148 7.547 1 93.94 86 TYR B CA 1
ATOM 1425 C C . TYR B 1 86 ? 0.438 2.4 6.73 1 93.94 86 TYR B C 1
ATOM 1427 O O . TYR B 1 86 ? 1.341 1.775 7.297 1 93.94 86 TYR B O 1
ATOM 1435 N N . TYR B 1 87 ? 0.284 2.488 5.41 1 95.81 87 TYR B N 1
ATOM 1436 C CA . TYR B 1 87 ? 1.204 1.859 4.469 1 95.81 87 TYR B CA 1
ATOM 1437 C C . TYR B 1 87 ? 1.802 2.891 3.52 1 95.81 87 TYR B C 1
ATOM 1439 O O . TYR B 1 87 ? 1.108 3.809 3.072 1 95.81 87 TYR B O 1
ATOM 1447 N N . CYS B 1 88 ? 3.027 2.783 3.211 1 95.94 88 CYS B N 1
ATOM 1448 C CA . CYS B 1 88 ? 3.574 3.406 2.01 1 95.94 88 CYS B CA 1
ATOM 1449 C C . CYS B 1 88 ? 3.779 2.375 0.906 1 95.94 88 CYS B C 1
ATOM 1451 O O . CYS B 1 88 ? 4.277 1.277 1.161 1 95.94 88 CYS B O 1
ATOM 1453 N N . ALA B 1 89 ? 3.348 2.693 -0.253 1 96.56 89 ALA B N 1
ATOM 1454 C CA . ALA B 1 89 ? 3.191 1.655 -1.269 1 96.56 89 ALA B CA 1
ATOM 1455 C C . ALA B 1 89 ? 3.676 2.143 -2.631 1 96.56 89 ALA B C 1
ATOM 1457 O O . ALA B 1 89 ? 3.439 3.293 -3.006 1 96.56 89 ALA B O 1
ATOM 1458 N N . ARG B 1 90 ? 4.344 1.258 -3.309 1 94.06 90 ARG B N 1
ATOM 1459 C CA . ARG B 1 90 ? 4.711 1.513 -4.695 1 94.06 90 ARG B CA 1
ATOM 1460 C C . ARG B 1 90 ? 3.707 0.885 -5.656 1 94.06 90 ARG B C 1
ATOM 1462 O O . ARG B 1 90 ? 3.369 -0.293 -5.527 1 94.06 90 ARG B O 1
ATOM 1469 N N . GLU B 1 91 ? 3.207 1.827 -6.508 1 89.69 91 GLU B N 1
ATOM 1470 C CA . GLU B 1 91 ? 2.395 1.305 -7.602 1 89.69 91 GLU B CA 1
ATOM 1471 C C . GLU B 1 91 ? 3.246 0.525 -8.602 1 89.69 91 GLU B C 1
ATOM 1473 O O . GLU B 1 91 ? 4.254 1.033 -9.094 1 89.69 91 GLU B O 1
ATOM 1478 N N . THR B 1 92 ? 2.998 -0.655 -8.805 1 83.69 92 THR B N 1
ATOM 1479 C CA . THR B 1 92 ? 3.793 -1.423 -9.758 1 83.69 92 THR B CA 1
ATOM 1480 C C . THR B 1 92 ? 3.297 -1.202 -11.188 1 83.69 92 THR B C 1
ATOM 1482 O O . THR B 1 92 ? 4.004 -0.622 -12.008 1 83.69 92 THR B O 1
ATOM 1485 N N . GLN B 1 93 ? 2.219 -1.795 -11.711 1 73.75 93 GLN B N 1
ATOM 1486 C CA . GLN B 1 93 ? 1.63 -1.602 -13.031 1 73.75 93 GLN B CA 1
ATOM 1487 C C . GLN B 1 93 ? 0.145 -1.954 -13.023 1 73.75 93 GLN B C 1
ATOM 1489 O O . GLN B 1 93 ? -0.343 -2.6 -12.094 1 73.75 93 GLN B O 1
ATOM 1494 N N . HI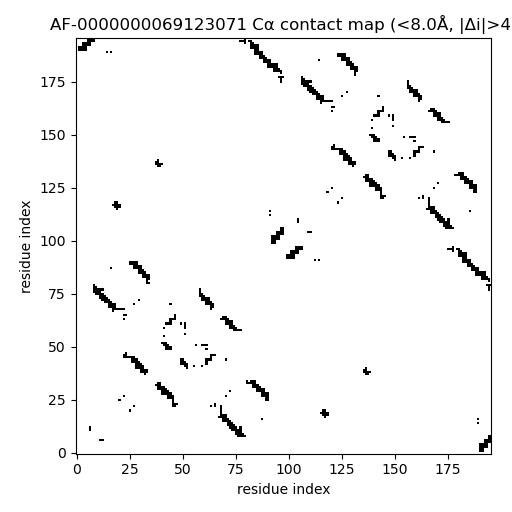S B 1 94 ? -0.412 -1.192 -13.953 1 73.12 94 HIS B N 1
ATOM 1495 C CA . HIS B 1 94 ? -1.79 -1.596 -14.219 1 73.12 94 HIS B CA 1
ATOM 1496 C C . HIS B 1 94 ? -1.842 -2.859 -15.07 1 73.12 94 HIS B C 1
ATOM 1498 O O . HIS B 1 94 ? -1.278 -2.898 -16.172 1 73.12 94 HIS B O 1
ATOM 1504 N N . TYR B 1 95 ? -2.41 -3.764 -14.461 1 77.25 95 TYR B N 1
ATOM 1505 C CA . TYR B 1 95 ? -2.529 -5.02 -15.195 1 77.25 95 TYR B CA 1
ATOM 1506 C C . TYR B 1 95 ? -3.957 -5.23 -15.68 1 77.25 95 TYR B C 1
ATOM 1508 O O . TYR B 1 95 ? -4.883 -5.363 -14.867 1 77.25 95 TYR B O 1
ATOM 1516 N N . LYS B 1 96 ? -4.098 -5.066 -17.016 1 72.06 96 LYS B N 1
ATOM 1517 C CA . LYS B 1 96 ? -5.387 -5.234 -17.688 1 72.06 96 LYS B CA 1
ATOM 1518 C C . LYS B 1 96 ? -5.469 -6.586 -18.375 1 72.06 96 LYS B C 1
ATOM 1520 O O . LYS B 1 96 ? -4.52 -7.012 -19.047 1 72.06 96 LYS B O 1
ATOM 1525 N N . LEU B 1 97 ? -6.535 -7.379 -18 1 68.19 97 LEU B N 1
ATOM 1526 C CA . LEU B 1 97 ? -6.793 -8.617 -18.719 1 68.19 97 LEU B CA 1
ATOM 1527 C C . LEU B 1 97 ? -7.605 -8.359 -19.984 1 68.19 97 LEU B C 1
ATOM 1529 O O . LEU B 1 97 ? -8.5 -7.504 -19.984 1 68.19 97 LEU B O 1
ATOM 1533 N N . LEU B 1 98 ? -7.039 -8.812 -21.047 1 63.12 98 LEU B N 1
ATOM 1534 C CA . LEU B 1 98 ? -7.75 -8.664 -22.312 1 63.12 98 LEU B CA 1
ATOM 1535 C C . LEU B 1 98 ? -8.648 -9.875 -22.562 1 63.12 98 LEU B C 1
ATOM 1537 O O . LEU B 1 98 ? -8.305 -11 -22.188 1 63.12 98 LEU B O 1
#

InterPro domains:
  IPR007110 Immunoglobulin-like domain [PS50835] (1-88)
  IPR013106 Immunoglobulin V-set domain [PF07686] (2-90)
  IPR013106 Immunoglobulin V-set domain [SM00406] (12-90)
  IPR013783 Immunoglobulin-like fold [G3DSA:2.60.40.10] (1-97)
  IPR036179 Immunoglobulin-like domain superfamily [SSF48726] (1-93)
  IPR050199 Immunoglobulin Heavy Variable [PTHR23266] (3-94)

Sequence (196 aa):
EPESLTIRPGQPLTIRCQVSYSVSTYATNWIRQPEGHALEWIGYIYTGGKSVKDSLSSKFSLAVDSSTKTVTLQGQNMQLGDSAVYYCARETQHYKLLEPESLTIRPGQPLTIRCQVSYSVSTYATNWIRQPEGHALEWIGYIYTGGKSVKDSLSSKFSLAVDSSTKTVTLQGQNMQLGDSAVYYCARETQHYKLL

pLDDT: mean 89.49, std 11.26, range [42.28, 98.31]

Solvent-accessible surface area (backbone atoms only — not comparable to full-atom values): 10488 Å² total; per-residue (Å²): 121,76,63,61,46,73,39,55,68,60,42,69,43,77,45,80,43,72,53,64,64,59,39,71,82,40,51,40,31,37,36,33,29,33,77,96,49,70,53,40,78,45,32,39,38,32,74,84,47,70,48,56,36,75,95,42,45,88,37,41,49,77,50,74,40,74,92,70,25,29,40,34,46,34,33,44,67,40,48,67,82,64,20,23,40,38,30,48,23,39,71,70,45,32,34,39,48,97,120,76,65,62,46,74,40,55,67,58,41,69,41,78,46,78,44,73,52,63,63,60,37,71,82,41,50,41,31,35,36,33,30,31,75,96,50,69,52,40,78,45,34,39,39,31,74,84,47,68,50,56,36,74,94,43,45,88,36,42,47,78,48,74,42,73,92,70,26,29,40,33,46,34,33,44,67,38,47,66,83,63,20,23,38,37,29,50,23,38,69,70,44,31,35,37,49,97

Nearest PDB structures (foldseek):
  2ojz-assembly1_H  TM=9.384E-01  e=3.667E-08  Mus musculus
  6nmr-assembly4_J  TM=8.896E-01  e=7.132E-08  Homo sapiens
  6nmr-assembly3_F  TM=8.885E-01  e=2.851E-07  Homo sapiens
  6nmr-assembly2_A  TM=8.882E-01  e=3.976E-07  Homo sapiens
  7w1s-assembly1_B  TM=8.615E-01  e=9.652E-07  Vicugna pacos